Protein AF-A0A010R0Z6-F1 (afdb_monomer_lite)

InterPro domains:
  IPR027796 OTT_1508-like deaminase [PF14441] (136-195)

pLDDT: mean 89.13, std 10.09, range [34.97, 97.44]

Organism: NCBI:txid1445577

Secondary structure (DSSP, 8-state):
------HHHHHHHHHHHHHHHHHHHHHHHHHTT--SHHHHHHHHHHHHHHHHHHH-BTTBS-HHHHHHHTT--HHHHT-HHHHHHHHHHHHHHHHHHHHHHHTSTTTGGGGSS----PPPPPPPBPPTT-SSPBEE-HHHHHHHHHHHS--SSPPSEE--SSPBPHHHHHHHHHH-S-EES-B-----TTEEPPP-SS--HHHHTT-

Radius of gyration: 22.16 Å; chains: 1; bounding box: 57×44×56 Å

Sequence (207 aa):
MLGIRDTSQSSTHITSLLKRLKDLVNTLKLVQQYTEINASLSALKMIVISCVEVARLGSTTSVEEHLKSFGVQTRFAESPEIRQVDKLARYFFTCNDVARLARKPSHRPMFSNIDVMALEAPLGFRRPGIAQYCFVHAEIQQIFHLEQQPHTPAPRAIGCSKSACYLCDLFVRTHGTYVVSHSHGRLYEKWTLPDVDWMNATQADRF

Structure (mmCIF, N/CA/C/O backbone):
data_AF-A0A010R0Z6-F1
#
_entry.id   AF-A0A010R0Z6-F1
#
loop_
_atom_site.group_PDB
_atom_site.id
_atom_site.type_symbol
_atom_site.label_atom_id
_atom_site.label_alt_id
_atom_site.label_comp_id
_atom_site.label_asym_id
_atom_site.label_entity_id
_atom_site.label_seq_id
_atom_site.pdbx_PDB_ins_code
_atom_site.Cartn_x
_atom_site.Cartn_y
_atom_site.Cartn_z
_atom_site.occupancy
_atom_site.B_iso_or_equiv
_atom_site.auth_seq_id
_atom_site.auth_comp_id
_atom_site.auth_asym_id
_atom_site.auth_atom_id
_atom_site.pdbx_PDB_model_num
ATOM 1 N N . MET A 1 1 ? -34.756 -18.748 21.298 1.00 34.97 1 MET A N 1
ATOM 2 C CA . MET A 1 1 ? -34.088 -18.014 22.394 1.00 34.97 1 MET A CA 1
ATOM 3 C C . MET A 1 1 ? -33.290 -16.876 21.762 1.00 34.97 1 MET A C 1
ATOM 5 O O . MET A 1 1 ? -32.134 -17.050 21.409 1.00 34.97 1 MET A O 1
ATOM 9 N N . LEU A 1 2 ? -33.970 -15.765 21.459 1.00 36.41 2 LEU A N 1
ATOM 10 C CA . LEU A 1 2 ? -33.376 -14.581 20.833 1.00 36.41 2 LEU A CA 1
ATOM 11 C C . LEU A 1 2 ? -32.658 -13.794 21.931 1.00 36.41 2 LEU A C 1
ATOM 13 O O . LEU A 1 2 ? -33.307 -13.283 22.841 1.00 36.41 2 LEU A O 1
ATOM 17 N N . GLY A 1 3 ? -31.327 -13.775 21.886 1.00 40.06 3 GLY A N 1
ATOM 18 C CA . GLY A 1 3 ? -30.512 -13.035 22.841 1.00 40.06 3 GLY A CA 1
ATOM 19 C C . GLY A 1 3 ? -30.824 -11.545 22.755 1.00 40.06 3 GLY A C 1
ATOM 20 O O . GLY A 1 3 ? -30.566 -10.911 21.732 1.00 40.06 3 GLY A O 1
ATOM 21 N N . ILE A 1 4 ? -31.387 -11.002 23.832 1.00 46.38 4 ILE A N 1
ATOM 22 C CA . ILE A 1 4 ? -31.499 -9.565 24.064 1.00 46.38 4 ILE A CA 1
ATOM 23 C C . ILE A 1 4 ? -30.062 -9.036 24.069 1.00 46.38 4 ILE A C 1
ATOM 25 O O . ILE A 1 4 ? -29.311 -9.289 25.009 1.00 46.38 4 ILE A O 1
ATOM 29 N N . ARG A 1 5 ? -29.637 -8.372 22.987 1.00 52.56 5 ARG A N 1
ATOM 30 C CA . ARG A 1 5 ? -28.387 -7.605 23.006 1.00 52.56 5 ARG A CA 1
ATOM 31 C C . ARG A 1 5 ? -28.550 -6.534 24.077 1.00 52.56 5 ARG A C 1
ATOM 33 O O . ARG A 1 5 ? -29.478 -5.734 24.001 1.00 52.56 5 ARG A O 1
ATOM 40 N N . ASP A 1 6 ? -27.672 -6.564 25.069 1.00 59.38 6 ASP A N 1
ATOM 41 C CA . ASP A 1 6 ? -27.698 -5.665 26.215 1.00 59.38 6 ASP A CA 1
ATOM 42 C C . ASP A 1 6 ? -27.531 -4.208 25.744 1.00 59.38 6 ASP A C 1
ATOM 44 O O . ASP A 1 6 ? -26.453 -3.762 25.337 1.00 59.38 6 ASP A O 1
ATOM 48 N N . THR A 1 7 ? -28.636 -3.465 25.729 1.00 62.16 7 THR A N 1
ATOM 49 C CA . THR A 1 7 ? -28.712 -2.080 25.244 1.00 62.16 7 THR A CA 1
ATOM 50 C C . THR A 1 7 ? -27.804 -1.136 26.031 1.00 62.16 7 THR A C 1
ATOM 52 O O . THR A 1 7 ? -27.370 -0.113 25.497 1.00 62.16 7 THR A O 1
ATOM 55 N N . SER A 1 8 ? -27.472 -1.489 27.278 1.00 65.56 8 SER A N 1
ATOM 56 C CA . SER A 1 8 ? -26.567 -0.718 28.132 1.00 65.56 8 SER A CA 1
ATOM 57 C C . SER A 1 8 ? -25.134 -0.716 27.581 1.00 65.56 8 SER A C 1
ATOM 59 O O . SER A 1 8 ? -24.540 0.348 27.394 1.00 65.56 8 SER A O 1
ATOM 61 N N . GLN A 1 9 ? -24.623 -1.889 27.194 1.00 67.81 9 GLN A N 1
ATOM 62 C CA . GLN A 1 9 ? -23.278 -2.070 26.650 1.00 67.81 9 GLN A CA 1
ATOM 63 C C . GLN A 1 9 ? -23.106 -1.357 25.300 1.00 67.81 9 GLN A C 1
ATOM 65 O O . GLN A 1 9 ? -22.081 -0.715 25.051 1.00 67.81 9 GLN A O 1
ATOM 70 N N . SER A 1 10 ? -24.139 -1.402 24.451 1.00 73.44 10 SER A N 1
ATOM 71 C CA . SER A 1 10 ? -24.152 -0.687 23.169 1.00 73.44 10 SER A CA 1
ATOM 72 C C . SER A 1 10 ? -24.064 0.833 23.357 1.00 73.44 10 SER A C 1
ATOM 74 O O . SER A 1 10 ? -23.319 1.501 22.641 1.00 73.44 10 SER A O 1
ATOM 76 N N . SER A 1 11 ? -24.782 1.385 24.339 1.00 80.25 11 SER A N 1
ATOM 77 C CA . SER A 1 11 ? -24.761 2.821 24.652 1.00 80.25 11 SER A CA 1
ATOM 78 C C . SER A 1 11 ? -23.389 3.288 25.163 1.00 80.25 11 SER A C 1
ATOM 80 O O . SER A 1 11 ? -22.862 4.325 24.737 1.00 80.25 11 SER A O 1
ATOM 82 N N . THR A 1 12 ? -22.742 2.482 26.013 1.00 85.88 12 THR A N 1
ATOM 83 C CA . THR A 1 12 ? -21.383 2.755 26.502 1.00 85.88 12 THR A CA 1
ATOM 84 C C . THR A 1 12 ? -20.357 2.753 25.368 1.00 85.88 12 THR A C 1
ATOM 86 O O . THR A 1 12 ? -19.504 3.643 25.306 1.00 85.88 12 THR A O 1
ATOM 89 N N . HIS A 1 13 ? -20.445 1.795 24.440 1.00 86.06 13 HIS A N 1
ATOM 90 C CA . HIS A 1 13 ? -19.529 1.721 23.299 1.00 86.06 13 HIS A CA 1
ATOM 91 C C . HIS A 1 13 ? -19.688 2.921 22.355 1.00 86.06 13 HIS A C 1
ATOM 93 O O . HIS A 1 13 ? -18.683 3.525 21.980 1.00 86.06 13 HIS A O 1
ATOM 99 N N . ILE A 1 14 ? -20.920 3.336 22.040 1.00 88.75 14 ILE A N 1
ATOM 100 C CA . ILE A 1 14 ? -21.176 4.530 21.213 1.00 88.75 14 ILE A CA 1
ATOM 101 C C . ILE A 1 14 ? -20.554 5.776 21.854 1.00 88.75 14 ILE A C 1
ATOM 103 O O . ILE A 1 14 ? -19.841 6.535 21.194 1.00 88.75 14 ILE A O 1
ATOM 107 N N . THR A 1 15 ? -20.766 5.964 23.158 1.00 90.62 15 THR A N 1
ATOM 108 C CA . THR A 1 15 ? -20.207 7.105 23.900 1.00 90.62 15 THR A CA 1
ATOM 109 C C . THR A 1 15 ? -18.676 7.090 23.877 1.00 90.62 15 THR A C 1
ATOM 111 O O . THR A 1 15 ? -18.044 8.128 23.664 1.00 90.62 15 THR A O 1
ATOM 114 N N . SER A 1 16 ? -18.067 5.910 24.041 1.00 91.31 16 SER A N 1
ATOM 115 C CA . SER A 1 16 ? -16.613 5.744 23.961 1.00 91.31 16 SER A CA 1
ATOM 116 C C . SER A 1 16 ? -16.071 6.074 22.569 1.00 91.31 16 SER A C 1
ATOM 118 O O . SER A 1 16 ? -15.092 6.814 22.463 1.00 91.31 16 SER A O 1
ATOM 120 N N . LEU A 1 17 ? -16.724 5.592 21.504 1.00 91.12 17 LEU A N 1
ATOM 121 C CA . LEU A 1 17 ? -16.317 5.873 20.126 1.00 91.12 17 LEU A CA 1
ATOM 122 C C . LEU A 1 17 ? -16.367 7.373 19.828 1.00 91.12 17 LEU A C 1
ATOM 124 O O . LEU A 1 17 ? -15.402 7.931 19.312 1.00 91.12 17 LEU A O 1
ATOM 128 N N . LEU A 1 18 ? -17.467 8.039 20.192 1.00 92.31 18 LEU A N 1
ATOM 129 C CA . LEU A 1 18 ? -17.628 9.479 19.985 1.00 92.31 18 LEU A CA 1
ATOM 130 C C . LEU A 1 18 ? -16.555 10.285 20.717 1.00 92.31 18 LEU A C 1
ATOM 132 O O . LEU A 1 18 ? -16.041 11.256 20.163 1.00 92.31 18 LEU A O 1
ATOM 136 N N . LYS A 1 19 ? -16.202 9.887 21.944 1.00 94.25 19 LYS A N 1
ATOM 137 C CA . LYS A 1 19 ? -15.110 10.518 22.691 1.00 94.25 19 LYS A CA 1
ATOM 138 C C . LYS A 1 19 ? -13.780 10.363 21.948 1.00 94.25 19 LYS A C 1
ATOM 140 O O . LYS A 1 19 ? -13.145 11.366 21.646 1.00 94.25 19 LYS A O 1
ATOM 145 N N . ARG A 1 20 ? -13.412 9.136 21.566 1.00 94.25 20 ARG A N 1
ATOM 146 C CA . ARG A 1 20 ? -12.148 8.852 20.861 1.00 94.25 20 ARG A CA 1
ATOM 147 C C . ARG A 1 20 ? -12.061 9.567 19.509 1.00 94.25 20 ARG A C 1
ATOM 149 O O . ARG A 1 20 ? -11.006 10.076 19.152 1.00 94.25 20 ARG A O 1
ATOM 156 N N . LEU A 1 21 ? -13.169 9.652 18.767 1.00 93.38 21 LEU A N 1
ATOM 157 C CA . LEU A 1 21 ? -13.232 10.408 17.510 1.00 93.38 21 LEU A CA 1
ATOM 158 C C . LEU A 1 21 ? -13.004 11.908 17.732 1.00 93.38 21 LEU A C 1
ATOM 160 O O . LEU A 1 21 ? -12.272 12.532 16.966 1.00 93.38 21 LEU A O 1
ATOM 164 N N . LYS A 1 22 ? -13.592 12.491 18.785 1.00 94.25 22 LYS A N 1
ATOM 165 C CA . LYS A 1 22 ? -13.341 13.894 19.156 1.00 94.25 22 LYS A CA 1
ATOM 166 C C . LYS A 1 22 ? -11.877 14.120 19.529 1.00 94.25 22 LYS A C 1
ATOM 168 O O . LYS A 1 22 ? -11.290 15.099 19.072 1.00 94.25 22 LYS A O 1
ATOM 173 N N . ASP A 1 23 ? -11.293 13.209 20.301 1.00 92.38 23 ASP A N 1
ATOM 174 C CA . ASP A 1 23 ? -9.886 13.275 20.699 1.00 92.38 23 ASP A CA 1
ATOM 175 C C . ASP A 1 23 ? -8.966 13.202 19.469 1.00 92.38 23 ASP A C 1
ATOM 177 O O . ASP A 1 23 ? -8.099 14.059 19.305 1.00 92.38 23 ASP A O 1
ATOM 181 N N . LEU A 1 24 ? -9.225 12.281 18.531 1.00 93.38 24 LEU A N 1
ATOM 182 C CA . LEU A 1 24 ? -8.497 12.197 17.259 1.00 93.38 24 LEU A CA 1
ATOM 183 C C . LEU A 1 24 ? -8.592 13.499 16.449 1.00 93.38 24 LEU A C 1
ATOM 185 O O . LEU A 1 24 ? -7.578 13.990 15.953 1.00 93.38 24 LEU A O 1
ATOM 189 N N . VAL A 1 25 ? -9.789 14.081 16.323 1.00 93.19 25 VAL A N 1
ATOM 190 C CA . VAL A 1 25 ? -9.978 15.362 15.620 1.00 93.19 25 VAL A CA 1
ATOM 191 C C . VAL A 1 25 ? -9.171 16.480 16.282 1.00 93.19 25 VAL A C 1
ATOM 193 O O . VAL A 1 25 ? -8.590 17.309 15.582 1.00 93.19 25 VAL A O 1
ATOM 196 N N . ASN A 1 26 ? -9.095 16.509 17.613 1.00 90.94 26 ASN A N 1
ATOM 197 C CA . ASN A 1 26 ? -8.274 17.484 18.328 1.00 90.94 26 ASN A CA 1
ATOM 198 C C . ASN A 1 26 ? -6.778 17.256 18.083 1.00 90.94 26 ASN A C 1
ATOM 200 O O . ASN A 1 26 ? -6.070 18.215 17.785 1.00 90.94 26 ASN A O 1
ATOM 204 N N . THR A 1 27 ? -6.308 16.006 18.108 1.00 89.31 27 THR A N 1
ATOM 205 C CA . THR A 1 27 ? -4.909 15.672 17.799 1.00 89.31 27 THR A CA 1
ATOM 206 C C . THR A 1 27 ? -4.522 16.064 16.372 1.00 89.31 27 THR A C 1
ATOM 208 O O . THR A 1 27 ? -3.437 16.597 16.153 1.00 89.31 27 THR A O 1
ATOM 211 N N . LEU A 1 28 ? -5.417 15.878 15.396 1.00 89.38 28 LEU A N 1
ATOM 212 C CA . LEU A 1 28 ? -5.179 16.287 14.006 1.00 89.38 28 LEU A CA 1
ATOM 213 C C . LEU A 1 28 ? -4.984 17.804 13.863 1.00 89.38 28 LEU A C 1
ATOM 215 O O . LEU A 1 28 ? -4.147 18.239 13.073 1.00 89.38 28 LEU A O 1
ATOM 219 N N . LYS A 1 29 ? -5.709 18.615 14.645 1.00 86.88 29 LYS A N 1
ATOM 220 C CA . LYS A 1 29 ? -5.563 20.082 14.630 1.00 86.88 29 LYS A CA 1
ATOM 221 C C . LYS A 1 29 ? -4.190 20.542 15.118 1.00 86.88 29 LYS A C 1
ATOM 223 O O . LYS A 1 29 ? -3.717 21.579 14.664 1.00 86.88 29 LYS A O 1
ATOM 228 N N . LEU A 1 30 ? -3.536 19.773 15.993 1.00 78.06 30 LEU A N 1
ATOM 229 C CA . LEU A 1 30 ? -2.203 20.110 16.502 1.00 78.06 30 LEU A CA 1
ATOM 230 C C . LEU A 1 30 ? -1.146 20.083 15.389 1.00 78.06 30 LEU A C 1
ATOM 232 O O . LEU A 1 30 ? -0.256 20.925 15.370 1.00 78.06 30 LEU A O 1
ATOM 236 N N . VAL A 1 31 ? -1.264 19.172 14.414 1.00 75.62 31 VAL A N 1
ATOM 237 C CA . VAL A 1 31 ? -0.281 19.055 13.317 1.00 75.62 31 VAL A CA 1
ATOM 238 C C . VAL A 1 31 ? -0.268 20.269 12.395 1.00 75.62 31 VAL A C 1
ATOM 240 O O . VAL A 1 31 ? 0.770 20.579 11.822 1.00 75.62 31 VAL A O 1
ATOM 243 N N . GLN A 1 32 ? -1.371 21.009 12.294 1.00 71.06 32 GLN A N 1
ATOM 244 C CA . GLN A 1 32 ? -1.427 22.223 11.473 1.00 71.06 32 GLN A CA 1
ATOM 245 C C . GLN A 1 32 ? -0.627 23.394 12.067 1.00 71.06 32 GLN A C 1
ATOM 247 O O . GLN A 1 32 ? -0.450 24.406 11.395 1.00 71.06 32 GLN A O 1
ATOM 252 N N . GLN A 1 33 ? -0.164 23.278 13.315 1.00 71.44 33 GLN A N 1
ATOM 253 C CA . GLN A 1 33 ? 0.413 24.386 14.079 1.00 71.44 33 GLN A CA 1
ATOM 254 C C . GLN A 1 33 ? 1.934 24.285 14.261 1.00 71.44 33 GLN A C 1
ATOM 256 O O . GLN A 1 33 ? 2.552 25.255 14.695 1.00 71.44 33 GLN A O 1
ATOM 261 N N . TYR A 1 34 ? 2.554 23.146 13.936 1.00 70.81 34 TYR A N 1
ATOM 262 C CA . TYR A 1 34 ? 3.990 22.951 14.141 1.00 70.81 34 TYR A CA 1
ATOM 263 C C . TYR A 1 34 ? 4.806 23.320 12.901 1.00 70.81 34 TYR A C 1
ATOM 265 O O . TYR A 1 34 ? 4.565 22.818 11.808 1.00 70.81 34 TYR A O 1
ATOM 273 N N . THR A 1 35 ? 5.822 24.158 13.098 1.00 65.56 35 THR A N 1
ATOM 274 C CA . THR A 1 35 ? 6.853 24.479 12.097 1.00 65.56 35 THR A CA 1
ATOM 275 C C . THR A 1 35 ? 8.135 23.662 12.292 1.00 65.56 35 THR A C 1
ATOM 277 O O . THR A 1 35 ? 8.927 23.525 11.363 1.00 65.56 35 THR A O 1
ATOM 280 N N . GLU A 1 36 ? 8.343 23.079 13.477 1.00 80.06 36 GLU A N 1
ATOM 281 C CA . GLU A 1 36 ? 9.530 22.282 13.800 1.00 80.06 36 GLU A CA 1
ATOM 282 C C . GLU A 1 36 ? 9.368 20.795 13.439 1.00 80.06 36 GLU A C 1
ATOM 284 O O . GLU A 1 36 ? 8.336 20.169 13.706 1.00 80.06 36 GLU A O 1
ATOM 289 N N . ILE A 1 37 ? 10.432 20.190 12.899 1.00 78.88 37 ILE A N 1
ATOM 290 C CA . ILE A 1 37 ? 10.444 18.795 12.419 1.00 78.88 37 ILE A CA 1
ATOM 291 C C . ILE A 1 37 ? 10.177 17.792 13.555 1.00 78.88 37 ILE A C 1
ATOM 293 O O . ILE A 1 37 ? 9.353 16.889 13.409 1.00 78.88 37 ILE A O 1
ATOM 297 N N . ASN A 1 38 ? 10.838 17.948 14.707 1.00 80.38 38 ASN A N 1
ATOM 298 C CA . ASN A 1 38 ? 10.695 17.015 15.833 1.00 80.38 38 ASN A CA 1
ATOM 299 C C . ASN A 1 38 ? 9.298 17.073 16.464 1.00 80.38 38 ASN A C 1
ATOM 301 O O . ASN A 1 38 ? 8.709 16.032 16.768 1.00 80.38 38 ASN A O 1
ATOM 305 N N . ALA A 1 39 ? 8.754 18.283 16.620 1.00 81.62 39 ALA A N 1
ATOM 306 C CA . ALA A 1 39 ? 7.392 18.484 17.099 1.00 81.62 39 ALA A CA 1
ATOM 307 C C . ALA A 1 39 ? 6.375 17.856 16.131 1.00 81.62 39 ALA A C 1
ATOM 309 O O . ALA A 1 39 ? 5.481 17.125 16.562 1.00 81.62 39 ALA A O 1
ATOM 310 N N . SER A 1 40 ? 6.590 18.030 14.823 1.00 83.31 40 SER A N 1
ATOM 311 C CA . SER A 1 40 ? 5.782 17.400 13.773 1.00 83.31 40 SER A CA 1
ATOM 312 C C . SER A 1 40 ? 5.818 15.872 13.863 1.00 83.31 40 SER A C 1
ATOM 314 O O . SER A 1 40 ? 4.771 15.229 13.837 1.00 83.31 40 SER A O 1
ATOM 316 N N . LEU A 1 41 ? 6.996 15.266 14.052 1.00 85.88 41 LEU A N 1
ATOM 317 C CA . LEU A 1 41 ? 7.123 13.813 14.194 1.00 85.88 41 LEU A CA 1
ATOM 318 C C . LEU A 1 41 ? 6.396 13.281 15.438 1.00 85.88 41 LEU A C 1
ATOM 320 O O . LEU A 1 41 ? 5.743 12.237 15.374 1.00 85.88 41 LEU A O 1
ATOM 324 N N . SER A 1 42 ? 6.500 13.982 16.568 1.00 88.19 42 SER A N 1
ATOM 325 C CA . SER A 1 42 ? 5.774 13.625 17.793 1.00 88.19 42 SER A CA 1
ATOM 326 C C . SER A 1 42 ? 4.260 13.671 17.571 1.00 88.19 42 SER A C 1
ATOM 328 O O . SER A 1 42 ? 3.546 12.718 17.889 1.00 88.19 42 SER A O 1
ATOM 330 N N . ALA A 1 43 ? 3.773 14.731 16.928 1.00 87.88 43 ALA A N 1
ATOM 331 C CA . ALA A 1 43 ? 2.360 14.891 16.622 1.00 87.88 43 ALA A CA 1
ATOM 332 C C . ALA A 1 43 ? 1.848 13.809 15.648 1.00 87.88 43 ALA A C 1
ATOM 334 O O . ALA A 1 43 ? 0.789 13.222 15.878 1.00 87.88 43 ALA A O 1
ATOM 335 N N . LEU A 1 44 ? 2.631 13.447 14.623 1.00 90.38 44 LEU A N 1
ATOM 336 C CA . LEU A 1 44 ? 2.316 12.331 13.723 1.00 90.38 44 LEU A CA 1
ATOM 337 C C . LEU A 1 44 ? 2.213 10.993 14.471 1.00 90.38 44 LEU A C 1
ATOM 339 O O . LEU A 1 44 ? 1.284 10.222 14.224 1.00 90.38 44 LEU A O 1
ATOM 343 N N . LYS A 1 45 ? 3.116 10.723 15.426 1.00 92.06 45 LYS A N 1
ATOM 344 C CA . LYS A 1 45 ? 3.025 9.530 16.287 1.00 92.06 45 LYS A CA 1
ATOM 345 C C . LYS A 1 45 ? 1.726 9.530 17.093 1.00 92.06 45 LYS A C 1
ATOM 347 O O . LYS A 1 45 ? 1.037 8.513 17.121 1.00 92.06 45 LYS A O 1
ATOM 352 N N . MET A 1 46 ? 1.363 10.665 17.691 1.00 92.81 46 MET A N 1
ATOM 353 C CA . MET A 1 46 ? 0.120 10.794 18.457 1.00 92.81 46 MET A CA 1
ATOM 354 C C . MET A 1 46 ? -1.127 10.556 17.601 1.00 92.81 46 MET A C 1
ATOM 356 O O . MET A 1 46 ? -2.065 9.907 18.069 1.00 92.81 46 MET A O 1
ATOM 360 N N . ILE A 1 47 ? -1.135 11.006 16.341 1.00 93.94 47 ILE A N 1
ATOM 361 C CA . ILE A 1 47 ? -2.228 10.710 15.401 1.00 93.94 47 ILE A CA 1
ATOM 362 C C . ILE A 1 47 ? -2.349 9.207 15.171 1.00 93.94 47 ILE A C 1
ATOM 364 O O . ILE A 1 47 ? -3.447 8.669 15.290 1.00 93.94 47 ILE A O 1
ATOM 368 N N . VAL A 1 48 ? -1.243 8.515 14.876 1.00 95.38 48 VAL A N 1
ATOM 369 C CA . VAL A 1 48 ? -1.273 7.063 14.627 1.00 95.38 48 VAL A CA 1
ATOM 370 C C . VAL A 1 48 ? -1.821 6.311 15.842 1.00 95.38 48 VAL A C 1
ATOM 372 O O . VAL A 1 48 ? -2.684 5.448 15.684 1.00 95.38 48 VAL A O 1
ATOM 375 N N . ILE A 1 49 ? -1.376 6.668 17.052 1.00 94.94 49 ILE A N 1
ATOM 376 C CA . ILE A 1 49 ? -1.896 6.081 18.296 1.00 94.94 49 ILE A CA 1
ATOM 377 C C . ILE A 1 49 ? -3.390 6.382 18.468 1.00 94.94 49 ILE A C 1
ATOM 379 O O . ILE A 1 49 ? -4.164 5.472 18.753 1.00 94.94 49 ILE A O 1
ATOM 383 N N . SER A 1 50 ? -3.822 7.615 18.200 1.00 94.94 50 SER A N 1
ATOM 384 C CA . SER A 1 50 ? -5.240 7.989 18.277 1.00 94.94 50 SER A CA 1
ATOM 385 C C . SER A 1 50 ? -6.088 7.186 17.278 1.00 94.94 50 SER A C 1
ATOM 387 O O . SER A 1 50 ? -7.151 6.685 17.633 1.00 94.94 50 SER A O 1
ATOM 389 N N . CYS A 1 51 ? -5.616 6.976 16.041 1.00 96.19 51 CYS A N 1
ATOM 390 C CA . CYS A 1 51 ? -6.302 6.124 15.061 1.00 96.19 51 CYS A CA 1
ATOM 391 C C . CYS A 1 51 ? -6.452 4.680 15.561 1.00 96.19 51 CYS A C 1
ATOM 393 O O . CYS A 1 51 ? -7.520 4.083 15.423 1.00 96.19 51 CYS A O 1
ATOM 395 N N . VAL A 1 52 ? -5.402 4.127 16.174 1.00 95.88 52 VAL A N 1
ATOM 396 C CA . VAL A 1 52 ? -5.421 2.790 16.785 1.00 95.88 52 VAL A CA 1
ATOM 397 C C . VAL A 1 52 ? -6.448 2.699 17.906 1.00 95.88 52 VAL A C 1
ATOM 399 O O . VAL A 1 52 ? -7.184 1.715 17.983 1.00 95.88 52 VAL A O 1
ATOM 402 N N . GLU A 1 53 ? -6.501 3.704 18.773 1.00 93.69 53 GLU A N 1
ATOM 403 C CA . GLU A 1 53 ? -7.450 3.751 19.879 1.00 93.69 53 GLU A CA 1
ATOM 404 C C . GLU A 1 53 ? -8.891 3.827 19.384 1.00 93.69 53 GLU A C 1
ATOM 406 O O . GLU A 1 53 ? -9.742 3.113 19.913 1.00 93.69 53 GLU A O 1
ATOM 411 N N . VAL A 1 54 ? -9.180 4.639 18.366 1.00 94.12 54 VAL A N 1
ATOM 412 C CA . VAL A 1 54 ? -10.524 4.707 17.769 1.00 94.12 54 VAL A CA 1
ATOM 413 C C . VAL A 1 54 ? -10.903 3.357 17.145 1.00 94.12 54 VAL A C 1
ATOM 415 O O . VAL A 1 54 ? -12.028 2.897 17.329 1.00 94.12 54 VAL A O 1
ATOM 418 N N . ALA A 1 55 ? -9.971 2.701 16.448 1.00 94.81 55 ALA A N 1
ATOM 419 C CA . ALA A 1 55 ? -10.217 1.416 15.795 1.00 94.81 55 ALA A CA 1
ATOM 420 C C . ALA A 1 55 ? -10.404 0.254 16.790 1.00 94.81 55 ALA A C 1
ATOM 422 O O . ALA A 1 55 ? -11.228 -0.628 16.554 1.00 94.81 55 ALA A O 1
ATOM 423 N N . ARG A 1 56 ? -9.660 0.239 17.907 1.00 91.19 56 ARG A N 1
ATOM 424 C CA . ARG A 1 56 ? -9.759 -0.775 18.975 1.00 91.19 56 ARG A CA 1
ATOM 425 C C . ARG A 1 56 ? -10.875 -0.444 19.963 1.00 91.19 56 ARG A C 1
ATOM 427 O O . ARG A 1 56 ? -10.620 0.036 21.071 1.00 91.19 56 ARG A O 1
ATOM 434 N N . LEU A 1 57 ? -12.105 -0.771 19.592 1.00 82.75 57 LEU A N 1
ATOM 435 C CA . LEU A 1 57 ? -13.249 -0.731 20.496 1.00 82.75 57 LEU A CA 1
ATOM 436 C C . LEU A 1 57 ? -13.920 -2.109 20.541 1.00 82.75 57 LEU A C 1
ATOM 438 O O . LEU A 1 57 ? -14.216 -2.696 19.513 1.00 82.75 57 LEU A O 1
ATOM 442 N N . GLY A 1 58 ? -14.156 -2.667 21.727 1.00 77.75 58 GLY A N 1
ATOM 443 C CA . GLY A 1 58 ? -14.760 -4.000 21.834 1.00 77.75 58 GLY A CA 1
ATOM 444 C C . GLY A 1 58 ? -13.939 -5.089 21.124 1.00 77.75 58 GLY A C 1
ATOM 445 O O . GLY A 1 58 ? -12.752 -5.249 21.403 1.00 77.75 58 GLY A O 1
ATOM 446 N N . SER A 1 59 ? -14.581 -5.858 20.240 1.00 76.94 59 SER A N 1
ATOM 447 C CA . SER A 1 59 ? -13.992 -7.041 19.594 1.00 76.94 59 SER A CA 1
ATOM 448 C C . SER A 1 59 ? -13.433 -6.810 18.189 1.00 76.94 59 SER A C 1
ATOM 450 O O . SER A 1 59 ? -12.819 -7.727 17.647 1.00 76.94 59 SER A O 1
ATOM 452 N N . THR A 1 60 ? -13.657 -5.644 17.577 1.00 83.12 60 THR A N 1
ATOM 453 C CA . THR A 1 60 ? -13.161 -5.360 16.221 1.00 83.12 60 THR A CA 1
ATOM 454 C C . THR A 1 60 ? -12.075 -4.289 16.236 1.00 83.12 60 THR A C 1
ATOM 456 O O . THR A 1 60 ? -11.916 -3.537 17.202 1.00 83.12 60 THR A O 1
ATOM 459 N N . THR A 1 61 ? -11.289 -4.248 15.161 1.00 90.94 61 THR A N 1
ATOM 460 C CA . THR A 1 61 ? -10.175 -3.307 14.979 1.00 90.94 61 THR A CA 1
ATOM 461 C C . THR A 1 61 ? -10.409 -2.378 13.787 1.00 90.94 61 THR A C 1
ATOM 463 O O . THR A 1 61 ? -9.452 -2.004 13.108 1.00 90.94 61 THR A O 1
ATOM 466 N N . SER A 1 62 ? -11.675 -2.068 13.490 1.00 94.81 62 SER A N 1
ATOM 467 C CA . SER A 1 62 ? -12.088 -1.211 12.376 1.00 94.81 62 SER A CA 1
ATOM 468 C C . SER A 1 62 ? -13.186 -0.251 12.814 1.00 94.81 62 SER A C 1
ATOM 470 O O . SER A 1 62 ? -14.237 -0.657 13.309 1.00 94.81 62 SER A O 1
ATOM 472 N N . VAL A 1 63 ? -12.944 1.036 12.587 1.00 94.94 63 VAL A N 1
ATOM 473 C CA . VAL A 1 63 ? -13.914 2.109 12.801 1.00 94.94 63 VAL A CA 1
ATOM 474 C C . VAL A 1 63 ? -15.103 1.951 11.860 1.00 94.94 63 VAL A C 1
ATOM 476 O O . VAL A 1 63 ? -16.238 2.140 12.291 1.00 94.94 63 VAL A O 1
ATOM 479 N N . GLU A 1 64 ? -14.870 1.557 10.605 1.00 95.44 64 GLU A N 1
ATOM 480 C CA . GLU A 1 64 ? -15.941 1.269 9.645 1.00 95.44 64 GLU A CA 1
ATOM 481 C C . GLU A 1 64 ? -16.908 0.203 10.188 1.00 95.44 64 GLU A C 1
ATOM 483 O O . GLU A 1 64 ? -18.126 0.405 10.181 1.00 95.44 64 GLU A O 1
ATOM 488 N N . GLU A 1 65 ? -16.379 -0.909 10.707 1.00 94.25 65 GLU A N 1
ATOM 489 C CA . GLU A 1 65 ? -17.190 -1.981 11.294 1.00 94.25 65 GLU A CA 1
ATOM 490 C C . GLU A 1 65 ? -17.956 -1.511 12.536 1.00 94.25 65 GLU A C 1
ATOM 492 O O . GLU A 1 65 ? -19.140 -1.833 12.672 1.00 94.25 65 GLU A O 1
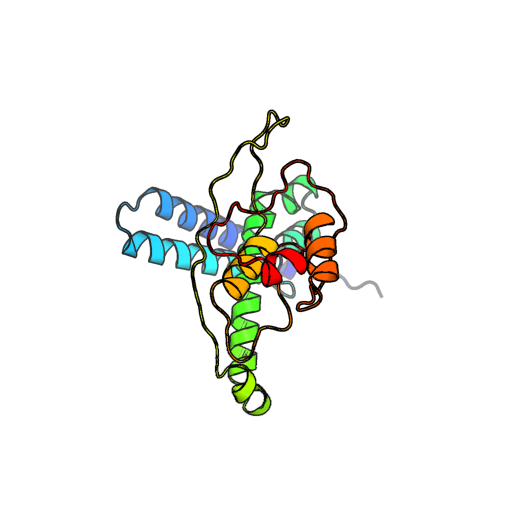ATOM 497 N N . HIS A 1 66 ? -17.334 -0.700 13.403 1.00 92.69 66 HIS A N 1
ATOM 498 C CA . HIS A 1 66 ? -18.022 -0.099 14.555 1.00 92.69 66 HIS A CA 1
ATOM 499 C C . HIS A 1 66 ? -19.207 0.750 14.116 1.00 92.69 66 HIS A C 1
ATOM 501 O O . HIS A 1 66 ? -20.323 0.550 14.598 1.00 92.69 66 HIS A O 1
ATOM 507 N N . LEU A 1 67 ? -18.994 1.657 13.161 1.00 93.19 67 LEU A N 1
ATOM 508 C CA . LEU A 1 67 ? -20.037 2.542 12.644 1.00 93.19 67 LEU A CA 1
ATOM 509 C C . LEU A 1 67 ? -21.186 1.741 12.015 1.00 93.19 67 LEU A C 1
ATOM 511 O O . LEU A 1 67 ? -22.351 1.992 12.335 1.00 93.19 67 LEU A O 1
ATOM 515 N N . LYS A 1 68 ? -20.874 0.730 11.194 1.00 93.38 68 LYS A N 1
ATOM 516 C CA . LYS A 1 68 ? -21.877 -0.185 10.622 1.00 93.38 68 LYS A CA 1
ATOM 517 C C . LYS A 1 68 ? -22.655 -0.923 11.714 1.00 93.38 68 LYS A C 1
ATOM 519 O O . LYS A 1 68 ? -23.878 -1.013 11.633 1.00 93.38 68 LYS A O 1
ATOM 524 N N . SER A 1 69 ? -21.973 -1.399 12.759 1.00 90.94 69 SER A N 1
ATOM 525 C CA . SER A 1 69 ? -22.608 -2.115 13.875 1.00 90.94 69 SER A CA 1
ATOM 526 C C . SER A 1 69 ? -23.588 -1.246 14.675 1.00 90.94 69 SER A C 1
ATOM 528 O O . SER A 1 69 ? -24.564 -1.767 15.213 1.00 90.94 69 SER A O 1
ATOM 530 N N . PHE A 1 70 ? -23.369 0.073 14.698 1.00 90.38 70 PHE A N 1
ATOM 531 C CA . PHE A 1 70 ? -24.254 1.058 15.325 1.00 90.38 70 PHE A CA 1
ATOM 532 C C . PHE A 1 70 ? -25.345 1.595 14.387 1.00 90.38 70 PHE A C 1
ATOM 534 O O . PHE A 1 70 ? -26.075 2.510 14.761 1.00 90.38 70 PHE A O 1
ATOM 541 N N . GLY A 1 71 ? -25.476 1.049 13.174 1.00 92.00 71 GLY A N 1
ATOM 542 C CA . GLY A 1 71 ? -26.500 1.464 12.214 1.00 92.00 71 GLY A CA 1
ATOM 543 C C . GLY A 1 71 ? -26.201 2.788 11.507 1.00 92.00 71 GLY A C 1
ATOM 544 O O . GLY A 1 71 ? -27.105 3.399 10.935 1.00 92.00 71 GLY A O 1
ATOM 545 N N . VAL A 1 72 ? -24.948 3.254 11.523 1.00 93.25 72 VAL A N 1
ATOM 546 C CA . VAL A 1 72 ? -24.539 4.425 10.740 1.00 93.25 72 VAL A CA 1
ATOM 547 C C . VAL A 1 72 ? -24.625 4.087 9.252 1.00 93.25 72 VAL A C 1
ATOM 549 O O . VAL A 1 72 ? -24.206 3.018 8.813 1.00 93.25 72 VAL A O 1
ATOM 552 N N . GLN A 1 73 ? -25.162 5.016 8.457 1.00 95.12 73 GLN A N 1
ATOM 553 C CA . GLN A 1 73 ? -25.321 4.822 7.015 1.00 95.12 73 GLN A CA 1
ATOM 554 C C . GLN A 1 73 ? -23.971 4.527 6.343 1.00 95.12 73 GLN A C 1
ATOM 556 O O . GLN A 1 73 ? -22.978 5.211 6.604 1.00 95.12 73 GLN A O 1
ATOM 561 N N . THR A 1 74 ? -23.961 3.577 5.402 1.00 94.44 74 THR A N 1
ATOM 562 C CA . THR A 1 74 ? -22.753 3.100 4.704 1.00 94.44 74 THR A CA 1
ATOM 563 C C . THR A 1 74 ? -21.912 4.225 4.108 1.00 94.44 74 THR A C 1
ATOM 565 O O . THR A 1 74 ? -20.694 4.200 4.224 1.00 94.44 74 THR A O 1
ATOM 568 N N . ARG A 1 75 ? -22.545 5.264 3.544 1.00 95.31 75 ARG A N 1
ATOM 569 C CA . ARG A 1 75 ? -21.836 6.422 2.969 1.00 95.31 75 ARG A CA 1
ATOM 570 C C . ARG A 1 75 ? -20.927 7.159 3.960 1.00 95.31 75 ARG A C 1
ATOM 572 O O . ARG A 1 75 ? -19.952 7.768 3.539 1.00 95.31 75 ARG A O 1
ATOM 579 N N . PHE A 1 76 ? -21.255 7.124 5.252 1.00 93.19 76 PHE A N 1
ATOM 580 C CA . PHE A 1 76 ? -20.443 7.730 6.305 1.00 93.19 76 PHE A CA 1
ATOM 581 C C . PHE A 1 76 ? -19.458 6.722 6.893 1.00 93.19 76 PHE A C 1
ATOM 583 O O . PHE A 1 76 ? -18.310 7.072 7.136 1.00 93.19 76 PHE A O 1
ATOM 590 N N . ALA A 1 77 ? -19.887 5.472 7.092 1.00 93.81 77 ALA A N 1
ATOM 591 C CA . ALA A 1 77 ? -19.014 4.428 7.624 1.00 93.81 77 ALA A CA 1
ATOM 592 C C . ALA A 1 77 ? -17.838 4.120 6.685 1.00 93.81 77 ALA A C 1
ATOM 594 O O . ALA A 1 77 ? -16.726 3.902 7.146 1.00 93.81 77 ALA A O 1
ATOM 595 N N . GLU A 1 78 ? -18.068 4.156 5.373 1.00 95.06 78 GLU A N 1
ATOM 596 C CA . GLU A 1 78 ? -17.056 3.888 4.351 1.00 95.06 78 GLU A CA 1
ATOM 597 C C . GLU A 1 78 ? -16.457 5.164 3.745 1.00 95.06 78 GLU A C 1
ATOM 599 O O . GLU A 1 78 ? -15.936 5.146 2.621 1.00 95.06 78 GLU A O 1
ATOM 604 N N . SER A 1 79 ? -16.558 6.293 4.451 1.00 96.62 79 SER A N 1
ATOM 605 C CA . SER A 1 79 ? -16.023 7.549 3.940 1.00 96.62 79 SER A CA 1
ATOM 606 C C . SER A 1 79 ? -14.497 7.462 3.754 1.00 96.62 79 SER A C 1
ATOM 608 O O . SER A 1 79 ? -13.817 6.681 4.436 1.00 96.62 79 SER A O 1
ATOM 610 N N . PRO A 1 80 ? -13.914 8.252 2.834 1.00 96.12 80 PRO A N 1
ATOM 611 C CA . PRO A 1 80 ? -12.466 8.298 2.647 1.00 96.12 80 PRO A CA 1
ATOM 612 C C . PRO A 1 80 ? -11.694 8.583 3.942 1.00 96.12 80 PRO A C 1
ATOM 614 O O . PRO A 1 80 ? -10.621 8.019 4.146 1.00 96.12 80 PRO A O 1
ATOM 617 N N . GLU A 1 81 ? -12.242 9.417 4.824 1.00 94.88 81 GLU A N 1
ATOM 618 C CA . GLU A 1 81 ? -11.649 9.789 6.110 1.00 94.88 81 GLU A CA 1
ATOM 619 C C . GLU A 1 81 ? -11.586 8.586 7.054 1.00 94.88 81 GLU A C 1
ATOM 621 O O . GLU A 1 81 ? -10.519 8.282 7.588 1.00 94.88 81 GLU A O 1
ATOM 626 N N . ILE A 1 82 ? -12.690 7.843 7.201 1.00 95.62 82 ILE A N 1
ATOM 627 C CA . ILE A 1 82 ? -12.719 6.628 8.028 1.00 95.62 82 ILE A CA 1
ATOM 628 C C . ILE A 1 82 ? -11.749 5.579 7.482 1.00 95.62 82 ILE A C 1
ATOM 630 O O . ILE A 1 82 ? -10.966 5.001 8.238 1.00 95.62 82 ILE A O 1
ATOM 634 N N . ARG A 1 83 ? -11.708 5.395 6.157 1.00 94.88 83 ARG A N 1
ATOM 635 C CA . ARG A 1 83 ? -10.755 4.477 5.514 1.00 94.88 83 ARG A CA 1
ATOM 636 C C . ARG A 1 83 ? -9.300 4.866 5.776 1.00 94.88 83 ARG A C 1
ATOM 638 O O . ARG A 1 83 ? -8.457 3.979 5.902 1.00 94.88 83 ARG A O 1
ATOM 645 N N . GLN A 1 84 ? -8.982 6.160 5.860 1.00 94.62 84 GLN A N 1
ATOM 646 C CA . GLN A 1 84 ? -7.636 6.621 6.216 1.00 94.62 84 GLN A CA 1
ATOM 647 C C . GLN A 1 84 ? -7.291 6.312 7.677 1.00 94.62 84 GLN A C 1
ATOM 649 O O . GLN A 1 84 ? -6.193 5.817 7.936 1.00 94.62 84 GLN A O 1
ATOM 654 N N . VAL A 1 85 ? -8.225 6.527 8.608 1.00 95.69 85 VAL A N 1
ATOM 655 C CA . VAL A 1 85 ? -8.052 6.164 10.026 1.00 95.69 85 VAL A CA 1
ATOM 656 C C . VAL A 1 85 ? -7.800 4.663 10.171 1.00 95.69 85 VAL A C 1
ATOM 658 O O . VAL A 1 85 ? -6.792 4.258 10.755 1.00 95.69 85 VAL A O 1
ATOM 661 N N . ASP A 1 86 ? -8.651 3.836 9.559 1.00 95.88 86 ASP A N 1
ATOM 662 C CA . ASP A 1 86 ? -8.503 2.379 9.583 1.00 95.88 86 ASP A CA 1
ATOM 663 C C . ASP A 1 86 ? -7.206 1.919 8.914 1.00 95.88 86 ASP A C 1
ATOM 665 O O . ASP A 1 86 ? -6.574 0.967 9.371 1.00 95.88 86 ASP A O 1
ATOM 669 N N . LYS A 1 87 ? -6.759 2.602 7.855 1.00 94.31 87 LYS A N 1
ATOM 670 C CA . LYS A 1 87 ? -5.480 2.302 7.203 1.00 94.31 87 LYS A CA 1
ATOM 671 C C . LYS A 1 87 ? -4.297 2.528 8.147 1.00 94.31 87 LYS A C 1
ATOM 673 O O . LYS A 1 87 ? -3.435 1.655 8.235 1.00 94.31 87 LYS A O 1
ATOM 678 N N . LEU A 1 88 ? -4.255 3.661 8.853 1.00 95.38 88 LEU A N 1
ATOM 679 C CA . LEU A 1 88 ? -3.189 3.954 9.819 1.00 95.38 88 LEU A CA 1
ATOM 680 C C . LEU A 1 88 ? -3.202 2.963 10.987 1.00 95.38 88 LEU A C 1
ATOM 682 O O . LEU A 1 88 ? -2.154 2.420 11.342 1.00 95.38 88 LEU A O 1
ATOM 686 N N . ALA A 1 89 ? -4.386 2.669 11.529 1.00 96.12 89 ALA A N 1
ATOM 687 C CA . ALA A 1 89 ? -4.541 1.679 12.589 1.00 96.12 89 ALA A CA 1
ATOM 688 C C . ALA A 1 89 ? -4.058 0.290 12.140 1.00 96.12 89 ALA A C 1
ATOM 690 O O . ALA A 1 89 ? -3.286 -0.363 12.844 1.00 96.12 89 ALA A O 1
ATOM 691 N N . ARG A 1 90 ? -4.439 -0.139 10.929 1.00 94.38 90 ARG A N 1
ATOM 692 C CA . ARG A 1 90 ? -4.035 -1.430 10.360 1.00 94.38 90 ARG A CA 1
ATOM 693 C C . ARG A 1 90 ? -2.523 -1.546 10.205 1.00 94.38 90 ARG A C 1
ATOM 695 O O . ARG A 1 90 ? -1.977 -2.571 10.594 1.00 94.38 90 ARG A O 1
ATOM 702 N N . TYR A 1 91 ? -1.840 -0.509 9.714 1.00 93.12 91 TYR A N 1
ATOM 703 C CA . TYR A 1 91 ? -0.376 -0.527 9.649 1.00 93.12 91 TYR A CA 1
ATOM 704 C C . TYR A 1 91 ? 0.264 -0.681 11.023 1.00 93.12 91 TYR A C 1
ATOM 706 O O . TYR A 1 91 ? 1.178 -1.487 11.176 1.00 93.12 91 TYR A O 1
ATOM 714 N N . PHE A 1 92 ? -0.236 0.032 12.034 1.00 95.31 92 PHE A N 1
ATOM 715 C CA . PHE A 1 92 ? 0.261 -0.137 13.394 1.00 95.31 92 PHE A CA 1
ATOM 716 C C . PHE A 1 92 ? 0.066 -1.576 13.892 1.00 95.31 92 PHE A C 1
ATOM 718 O O . PHE A 1 92 ? 0.987 -2.154 14.470 1.00 95.31 92 PHE A O 1
ATOM 725 N N . PHE A 1 93 ? -1.099 -2.185 13.643 1.00 94.31 93 PHE A N 1
ATOM 726 C CA . PHE A 1 93 ? -1.347 -3.581 14.018 1.00 94.31 93 PHE A CA 1
ATOM 727 C C . PHE A 1 93 ? -0.409 -4.546 13.304 1.00 94.31 93 PHE A C 1
ATOM 729 O O . PHE A 1 93 ? 0.194 -5.382 13.972 1.00 94.31 93 PHE A O 1
ATOM 736 N N . THR A 1 94 ? -0.203 -4.376 11.997 1.00 91.81 94 THR A N 1
ATOM 737 C CA . THR A 1 94 ? 0.759 -5.174 11.231 1.00 91.81 94 THR A CA 1
ATOM 738 C C . THR A 1 94 ? 2.172 -5.039 11.796 1.00 91.81 94 THR A C 1
ATOM 740 O O . THR A 1 94 ? 2.819 -6.051 12.052 1.00 91.81 94 THR A O 1
ATOM 743 N N . CYS A 1 95 ? 2.642 -3.819 12.075 1.00 92.38 95 CYS A N 1
ATOM 744 C CA . CYS A 1 95 ? 3.956 -3.599 12.686 1.00 92.38 95 CYS A CA 1
ATOM 745 C C . CYS A 1 95 ? 4.065 -4.265 14.064 1.00 92.38 95 CYS A C 1
ATOM 747 O O . CYS A 1 95 ? 5.079 -4.884 14.383 1.00 92.38 95 CYS A O 1
ATOM 749 N N . ASN A 1 96 ? 3.013 -4.182 14.881 1.00 94.06 96 ASN A N 1
ATOM 750 C CA . ASN A 1 96 ? 2.979 -4.824 16.190 1.00 94.06 96 ASN A CA 1
ATOM 751 C C . ASN A 1 96 ? 2.977 -6.361 16.088 1.00 94.06 96 ASN A C 1
ATOM 753 O O . ASN A 1 96 ? 3.630 -7.029 16.891 1.00 94.06 96 ASN A O 1
ATOM 757 N N . ASP A 1 97 ? 2.288 -6.930 15.098 1.00 93.81 97 ASP A N 1
ATOM 758 C CA . ASP A 1 97 ? 2.315 -8.366 14.817 1.00 93.81 97 ASP A CA 1
ATOM 759 C C . ASP A 1 97 ? 3.694 -8.831 14.356 1.00 93.81 97 ASP A C 1
ATOM 761 O O . ASP A 1 97 ? 4.202 -9.821 14.883 1.00 93.81 97 ASP A O 1
ATOM 765 N N . VAL A 1 98 ? 4.341 -8.081 13.462 1.00 92.19 98 VAL A N 1
ATOM 766 C CA . VAL A 1 98 ? 5.726 -8.326 13.040 1.00 92.19 98 VAL A CA 1
ATOM 767 C C . VAL A 1 98 ? 6.670 -8.276 14.243 1.00 92.19 98 VAL A C 1
ATOM 769 O O . VAL A 1 98 ? 7.413 -9.226 14.476 1.00 92.19 98 VAL A O 1
ATOM 772 N N . ALA A 1 99 ? 6.582 -7.241 15.083 1.00 93.31 99 ALA A N 1
ATOM 773 C CA . ALA A 1 99 ? 7.400 -7.122 16.292 1.00 93.31 99 ALA A CA 1
ATOM 774 C C . ALA A 1 99 ? 7.138 -8.257 17.300 1.00 93.31 99 ALA A C 1
ATOM 776 O O . ALA A 1 99 ? 8.040 -8.722 18.001 1.00 93.31 99 ALA A O 1
ATOM 777 N N . ARG A 1 100 ? 5.893 -8.731 17.401 1.00 95.00 100 ARG A N 1
ATOM 778 C CA . ARG A 1 100 ? 5.540 -9.896 18.222 1.00 95.00 100 ARG A CA 1
ATOM 779 C C . ARG A 1 100 ? 6.133 -11.183 17.651 1.00 95.00 100 ARG A C 1
ATOM 781 O O . ARG A 1 100 ? 6.648 -11.983 18.427 1.00 95.00 100 ARG A O 1
ATOM 788 N N . LEU A 1 101 ? 6.077 -11.386 16.335 1.00 94.75 101 LEU A N 1
ATOM 789 C CA . LEU A 1 101 ? 6.679 -12.542 15.669 1.00 94.75 101 LEU A CA 1
ATOM 790 C C . LEU A 1 101 ? 8.202 -12.537 15.816 1.00 94.75 101 LEU A C 1
ATOM 792 O O . LEU A 1 101 ? 8.755 -13.564 16.194 1.00 94.75 101 LEU A O 1
ATOM 796 N N . ALA A 1 102 ? 8.850 -11.387 15.633 1.00 93.62 102 ALA A N 1
ATOM 797 C CA . ALA A 1 102 ? 10.297 -11.228 15.772 1.00 93.62 102 ALA A CA 1
ATOM 798 C C . ALA A 1 102 ? 10.819 -11.554 17.179 1.00 93.62 102 ALA A C 1
ATOM 800 O O . ALA A 1 102 ? 11.938 -12.040 17.337 1.00 93.62 102 ALA A O 1
ATOM 801 N N . ARG A 1 103 ? 9.997 -11.342 18.216 1.00 93.25 103 ARG A N 1
ATOM 802 C CA . ARG A 1 103 ? 10.338 -11.695 19.603 1.00 93.25 103 ARG A CA 1
ATOM 803 C C . ARG A 1 103 ? 10.244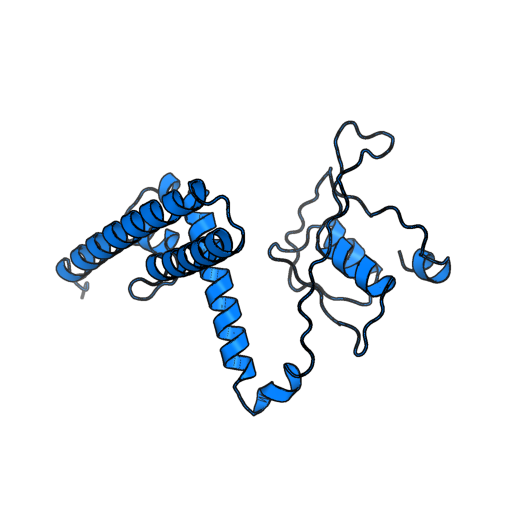 -13.192 19.907 1.00 93.25 103 ARG A C 1
ATOM 805 O O . ARG A 1 103 ? 10.781 -13.619 20.927 1.00 93.25 103 ARG A O 1
ATOM 812 N N . LYS A 1 104 ? 9.585 -13.999 19.066 1.00 96.19 104 LYS A N 1
ATOM 813 C CA . LYS A 1 104 ? 9.498 -15.452 19.278 1.00 96.19 104 LYS A CA 1
ATOM 814 C C . LYS A 1 104 ? 10.849 -16.106 18.963 1.00 96.19 104 LYS A C 1
ATOM 816 O O . LYS A 1 104 ? 11.330 -15.934 17.842 1.00 96.19 104 LYS A O 1
ATOM 821 N N . PRO A 1 105 ? 11.435 -16.908 19.875 1.00 95.31 105 PRO A N 1
ATOM 822 C CA . PRO A 1 105 ? 12.732 -17.547 19.638 1.00 95.31 105 PRO A CA 1
ATOM 823 C C . PRO A 1 105 ? 12.801 -18.350 18.333 1.00 95.31 105 PRO A C 1
ATOM 825 O O . PRO A 1 105 ? 13.794 -18.261 17.621 1.00 95.31 105 PRO A O 1
ATOM 828 N N . SER A 1 106 ? 11.719 -19.051 17.971 1.00 96.06 106 SER A N 1
ATOM 829 C CA . SER A 1 106 ? 11.631 -19.852 16.742 1.00 96.06 106 SER A CA 1
ATOM 830 C C . SER A 1 106 ? 11.679 -19.037 15.446 1.00 96.06 106 SER A C 1
ATOM 832 O O . SER A 1 106 ? 12.037 -19.579 14.408 1.00 96.06 106 SER A O 1
ATOM 834 N N . HIS A 1 107 ? 11.300 -17.756 15.478 1.00 94.81 107 HIS A N 1
ATOM 835 C CA . HIS A 1 107 ? 11.281 -16.894 14.292 1.00 94.81 107 HIS A CA 1
ATOM 836 C C . HIS A 1 107 ? 12.395 -15.852 14.297 1.00 94.81 107 HIS A C 1
ATOM 838 O O . HIS A 1 107 ? 12.665 -15.262 13.259 1.00 94.81 107 HIS A O 1
ATOM 844 N N . ARG A 1 108 ? 13.059 -15.625 15.435 1.00 90.75 108 ARG A N 1
ATOM 845 C CA . ARG A 1 108 ? 14.106 -14.607 15.588 1.00 90.75 108 ARG A CA 1
ATOM 846 C C . ARG A 1 108 ? 15.173 -14.636 14.477 1.00 90.75 108 ARG A C 1
ATOM 848 O O . ARG A 1 108 ? 15.500 -13.552 14.000 1.00 90.75 108 ARG A O 1
ATOM 855 N N . PRO A 1 109 ? 15.663 -15.800 13.997 1.00 91.94 109 PRO A N 1
ATOM 856 C CA . PRO A 1 109 ? 16.620 -15.833 12.886 1.00 91.94 109 PRO A CA 1
ATOM 857 C C . PRO A 1 109 ? 16.072 -15.270 11.565 1.00 91.94 109 PRO A C 1
ATOM 859 O O . PRO A 1 109 ? 16.837 -14.757 10.764 1.00 91.94 109 PRO A O 1
ATOM 862 N N . MET A 1 110 ? 14.756 -15.316 11.329 1.00 89.31 110 MET A N 1
ATOM 863 C CA . MET A 1 110 ? 14.138 -14.748 10.119 1.00 89.31 110 MET A CA 1
ATOM 864 C C . MET A 1 110 ? 14.103 -13.215 10.137 1.00 89.31 110 MET A C 1
ATOM 866 O O . MET A 1 110 ? 13.950 -12.588 9.095 1.00 89.31 110 MET A O 1
ATOM 870 N N . PHE A 1 111 ? 14.239 -12.614 11.319 1.00 89.75 111 PHE A N 1
ATOM 871 C CA . PHE A 1 111 ? 14.202 -11.170 11.540 1.00 89.75 111 PHE A CA 1
ATOM 872 C C . PHE A 1 111 ? 15.597 -10.601 11.852 1.00 89.75 111 PHE A C 1
ATOM 874 O O . PHE A 1 111 ? 15.704 -9.498 12.381 1.00 89.75 111 PHE A O 1
ATOM 881 N N . SER A 1 112 ? 16.671 -11.351 11.569 1.00 86.38 112 SER A N 1
ATOM 882 C CA . SER A 1 112 ? 18.047 -10.915 11.850 1.00 86.38 112 SER A CA 1
ATOM 883 C C . SER A 1 112 ? 18.603 -9.925 10.826 1.00 86.38 112 SER A C 1
ATOM 885 O O . SER A 1 112 ? 19.550 -9.217 11.141 1.00 86.38 112 SER A O 1
ATOM 887 N N . ASN A 1 113 ? 18.017 -9.881 9.626 1.00 86.25 113 ASN A N 1
ATOM 888 C CA . ASN A 1 113 ? 18.468 -9.064 8.500 1.00 86.25 113 ASN A CA 1
ATOM 889 C C . ASN A 1 113 ? 17.297 -8.202 8.010 1.00 86.25 113 ASN A C 1
ATOM 891 O O . ASN A 1 113 ? 16.592 -8.580 7.075 1.00 86.25 113 ASN A O 1
ATOM 895 N N . ILE A 1 114 ? 17.029 -7.097 8.710 1.00 86.25 114 ILE A N 1
ATOM 896 C CA . ILE A 1 114 ? 15.961 -6.154 8.361 1.00 86.25 114 ILE A CA 1
ATOM 897 C C . ILE A 1 114 ? 16.586 -4.792 8.129 1.00 86.25 114 ILE A C 1
ATOM 899 O O . ILE A 1 114 ? 17.080 -4.176 9.072 1.00 86.25 114 ILE A O 1
ATOM 903 N N . ASP A 1 115 ? 16.446 -4.306 6.905 1.00 86.19 115 ASP A N 1
ATOM 904 C CA . ASP A 1 115 ? 16.806 -2.947 6.541 1.00 86.19 115 ASP A CA 1
ATOM 905 C C . ASP A 1 115 ? 15.537 -2.124 6.323 1.00 86.19 115 ASP A C 1
ATOM 907 O O . ASP A 1 115 ? 14.566 -2.572 5.707 1.00 86.19 115 ASP A O 1
ATOM 911 N N . VAL A 1 116 ? 15.536 -0.907 6.862 1.00 88.44 116 VAL A N 1
ATOM 912 C CA . VAL A 1 116 ? 14.483 0.078 6.618 1.00 88.44 116 VAL A CA 1
ATOM 913 C C . VAL A 1 116 ? 15.101 1.202 5.815 1.00 88.44 116 VAL A C 1
ATOM 915 O O . VAL A 1 116 ? 15.977 1.911 6.307 1.00 88.44 116 VAL A O 1
ATOM 918 N N . MET A 1 117 ? 14.624 1.370 4.587 1.00 89.88 117 MET A N 1
ATOM 919 C CA . MET A 1 117 ? 15.122 2.388 3.675 1.00 89.88 117 MET A CA 1
ATOM 920 C C . MET A 1 117 ? 13.985 3.190 3.055 1.00 89.88 117 MET A C 1
ATOM 922 O O . MET A 1 117 ? 12.891 2.673 2.821 1.00 89.88 117 MET A O 1
ATOM 926 N N . ALA A 1 118 ? 14.261 4.462 2.786 1.00 90.88 118 ALA A N 1
ATOM 927 C CA . ALA A 1 118 ? 13.407 5.295 1.960 1.00 90.88 118 ALA A CA 1
ATOM 928 C C . ALA A 1 118 ? 13.849 5.145 0.501 1.00 90.88 118 ALA A C 1
ATOM 930 O O . ALA A 1 118 ? 15.015 5.373 0.183 1.00 90.88 118 ALA A O 1
ATOM 931 N N . LEU A 1 119 ? 12.920 4.751 -0.370 1.00 91.00 119 LEU A N 1
ATOM 932 C CA . LEU A 1 119 ? 13.121 4.786 -1.814 1.00 91.00 119 LEU A CA 1
ATOM 933 C C . LEU A 1 119 ? 12.472 6.059 -2.352 1.00 91.00 119 LEU A C 1
ATOM 935 O O . LEU A 1 119 ? 11.266 6.254 -2.191 1.00 91.00 119 LEU A O 1
ATOM 939 N N . GLU A 1 120 ? 13.275 6.918 -2.974 1.00 89.12 120 GLU A N 1
ATOM 940 C CA . GLU A 1 120 ? 12.771 8.119 -3.633 1.00 89.12 120 GLU A CA 1
ATOM 941 C C . GLU A 1 120 ? 11.985 7.727 -4.884 1.00 89.12 120 GLU A C 1
ATOM 943 O O . GLU A 1 120 ? 12.492 7.050 -5.783 1.00 89.12 120 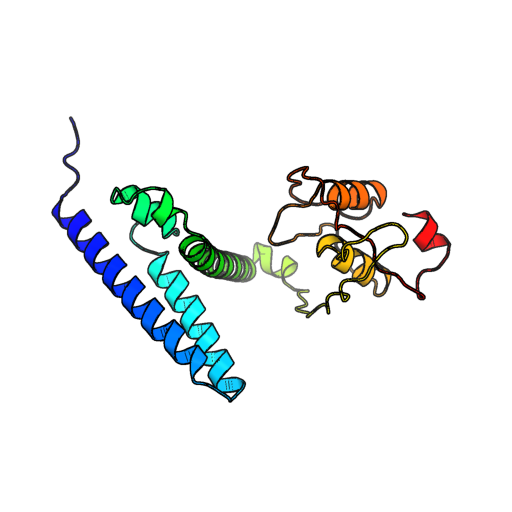GLU A O 1
ATOM 948 N N . ALA A 1 121 ? 10.721 8.142 -4.937 1.00 87.44 121 ALA A N 1
ATOM 949 C CA . ALA A 1 121 ? 9.870 7.842 -6.074 1.00 87.44 121 ALA A CA 1
ATOM 950 C C . ALA A 1 121 ? 10.287 8.704 -7.278 1.00 87.44 121 ALA A C 1
ATOM 952 O O . ALA A 1 121 ? 10.375 9.928 -7.141 1.00 87.44 121 ALA A O 1
ATOM 953 N N . PRO A 1 122 ? 10.469 8.114 -8.477 1.00 89.62 122 PRO A N 1
ATOM 954 C CA . PRO A 1 122 ? 10.690 8.890 -9.687 1.00 89.62 122 PRO A CA 1
ATOM 955 C C . PRO A 1 122 ? 9.560 9.898 -9.896 1.00 89.62 122 PRO A C 1
ATOM 957 O O . PRO A 1 122 ? 8.378 9.569 -9.736 1.00 89.62 122 PRO A O 1
ATOM 960 N N . LEU A 1 123 ? 9.919 11.124 -10.280 1.00 90.56 123 LEU A N 1
ATOM 961 C CA . LEU A 1 123 ? 8.932 12.131 -10.649 1.00 90.56 123 LEU A CA 1
ATOM 962 C C . LEU A 1 123 ? 8.098 11.625 -11.825 1.00 90.56 123 LEU A C 1
ATOM 964 O O . LEU A 1 123 ? 8.607 10.967 -12.731 1.00 90.56 123 LEU A O 1
ATOM 968 N N . GLY A 1 124 ? 6.807 11.954 -11.823 1.00 91.25 124 GLY A N 1
ATOM 969 C CA . GLY A 1 124 ? 5.964 11.658 -12.971 1.00 91.25 124 GLY A CA 1
ATOM 970 C C . GLY A 1 124 ? 6.483 12.388 -14.208 1.00 91.25 124 GLY A C 1
ATOM 971 O O . GLY A 1 124 ? 6.815 13.573 -14.145 1.00 91.25 124 GLY A O 1
ATOM 972 N N . PHE A 1 125 ? 6.492 11.711 -15.352 1.00 92.38 125 PHE A N 1
ATOM 973 C CA . PHE A 1 125 ? 6.911 12.291 -16.631 1.00 92.38 125 PHE A CA 1
ATOM 974 C C . PHE A 1 125 ? 5.932 11.930 -17.750 1.00 92.38 125 PHE A C 1
ATOM 976 O O . PHE A 1 125 ? 5.077 11.053 -17.612 1.00 92.38 125 PHE A O 1
ATOM 983 N N . ARG A 1 126 ? 6.020 12.653 -18.868 1.00 92.12 126 ARG A N 1
ATOM 984 C CA . ARG A 1 126 ? 5.191 12.405 -20.052 1.00 92.12 126 ARG A CA 1
ATOM 985 C C . ARG A 1 126 ? 5.929 11.477 -21.005 1.00 92.12 126 ARG A C 1
ATOM 987 O O . ARG A 1 126 ? 7.052 11.776 -21.400 1.00 92.12 126 ARG A O 1
ATOM 994 N N . ARG A 1 127 ? 5.286 10.375 -21.390 1.00 88.19 127 ARG A N 1
ATOM 995 C CA . ARG A 1 127 ? 5.778 9.500 -22.458 1.00 88.19 127 ARG A CA 1
ATOM 996 C C . ARG A 1 127 ? 5.357 10.052 -23.827 1.00 88.19 127 ARG A C 1
ATOM 998 O O . ARG A 1 127 ? 4.270 10.632 -23.923 1.00 88.19 127 ARG A O 1
ATOM 1005 N N . PRO A 1 128 ? 6.172 9.888 -24.885 1.00 87.31 128 PRO A N 1
ATOM 1006 C CA . PRO A 1 128 ? 5.776 10.267 -26.239 1.00 87.31 128 PRO A CA 1
ATOM 1007 C C . PRO A 1 128 ? 4.416 9.662 -26.613 1.00 87.31 128 PRO A C 1
ATOM 1009 O O . PRO A 1 128 ? 4.172 8.482 -26.382 1.00 87.31 128 PRO A O 1
ATOM 1012 N N . GLY A 1 129 ? 3.515 10.483 -27.156 1.00 85.94 129 GLY A N 1
ATOM 1013 C CA . GLY A 1 129 ? 2.162 10.054 -27.532 1.00 85.94 129 GLY A CA 1
ATOM 1014 C C . GLY A 1 129 ? 1.126 10.044 -26.400 1.00 85.94 129 GLY A C 1
ATOM 1015 O O . GLY A 1 129 ? -0.045 9.794 -26.675 1.00 85.94 129 GLY A O 1
ATOM 1016 N N . ILE A 1 130 ? 1.499 10.364 -25.153 1.00 85.62 130 ILE A N 1
ATOM 1017 C CA . ILE A 1 130 ? 0.566 10.435 -24.018 1.00 85.62 130 ILE A CA 1
ATOM 1018 C C . ILE A 1 130 ? 0.453 11.877 -23.508 1.00 85.62 130 ILE A C 1
ATOM 1020 O O . ILE A 1 130 ? 1.435 12.512 -23.127 1.00 85.62 130 ILE A O 1
ATOM 1024 N N . ALA A 1 131 ? -0.775 12.401 -23.459 1.00 83.38 131 ALA A N 1
ATOM 1025 C CA . ALA A 1 131 ? -1.042 13.759 -22.970 1.00 83.38 131 ALA A CA 1
ATOM 1026 C C . ALA A 1 131 ? -0.874 13.902 -21.444 1.00 83.38 131 ALA A C 1
ATOM 1028 O O . ALA A 1 131 ? -0.634 14.998 -20.934 1.00 83.38 131 ALA A O 1
ATOM 1029 N N . GLN A 1 132 ? -1.023 12.797 -20.712 1.00 90.75 132 GLN A N 1
ATOM 1030 C CA . GLN A 1 132 ? -1.020 12.750 -19.254 1.00 90.75 132 GLN A CA 1
ATOM 1031 C C . GLN A 1 132 ? 0.342 12.323 -18.688 1.00 90.75 132 GLN A C 1
ATOM 1033 O O . GLN A 1 132 ? 1.109 11.599 -19.321 1.00 90.75 132 GLN A O 1
ATOM 1038 N N . TYR A 1 133 ? 0.623 12.748 -17.456 1.00 93.81 133 TYR A N 1
ATOM 1039 C CA . TYR A 1 133 ? 1.765 12.244 -16.699 1.00 93.81 133 TYR A CA 1
ATOM 1040 C C . TYR A 1 133 ? 1.585 10.762 -16.363 1.00 93.81 133 TYR A C 1
ATOM 1042 O O . TYR A 1 133 ? 0.513 10.344 -15.913 1.00 93.81 133 TYR A O 1
ATOM 1050 N N . CYS A 1 134 ? 2.656 10.003 -16.566 1.00 95.31 134 CYS A N 1
ATOM 1051 C CA . CYS A 1 134 ? 2.786 8.612 -16.172 1.00 95.31 134 CYS A CA 1
ATOM 1052 C C . CYS A 1 134 ? 3.648 8.510 -14.910 1.00 95.31 134 CYS A C 1
ATOM 1054 O O . CYS A 1 134 ? 4.505 9.358 -14.659 1.00 95.31 134 CYS A O 1
ATOM 1056 N N . PHE A 1 135 ? 3.411 7.472 -14.116 1.00 95.88 135 PHE A N 1
ATOM 1057 C CA . PHE A 1 135 ? 4.037 7.258 -12.820 1.00 95.88 135 PHE A CA 1
ATOM 1058 C C . PHE A 1 135 ? 4.576 5.836 -12.716 1.00 95.88 135 PHE A C 1
ATOM 1060 O O . PHE A 1 135 ? 3.913 4.868 -13.099 1.00 95.88 135 PHE A O 1
ATOM 1067 N N . VAL A 1 136 ? 5.774 5.717 -12.151 1.00 96.38 136 VAL A N 1
ATOM 1068 C CA . VAL A 1 136 ? 6.371 4.422 -11.838 1.00 96.38 136 VAL A CA 1
ATOM 1069 C C . VAL A 1 136 ? 5.706 3.883 -10.579 1.00 96.38 136 VAL A C 1
ATOM 1071 O O . VAL A 1 136 ? 5.720 4.527 -9.531 1.00 96.38 136 VAL A O 1
ATOM 1074 N N . HIS A 1 137 ? 5.090 2.711 -10.677 1.00 96.38 137 HIS A N 1
ATOM 1075 C CA . HIS A 1 137 ? 4.434 2.074 -9.536 1.00 96.38 137 HIS A CA 1
ATOM 1076 C C . HIS A 1 137 ? 5.454 1.520 -8.528 1.00 96.38 137 HIS A C 1
ATOM 1078 O O . HIS A 1 137 ? 6.579 1.188 -8.891 1.00 96.38 137 HIS A O 1
ATOM 1084 N N . ALA A 1 138 ? 5.051 1.392 -7.262 1.00 95.31 138 ALA A N 1
ATOM 1085 C CA . ALA A 1 138 ? 5.945 1.022 -6.164 1.00 95.31 138 ALA A CA 1
ATOM 1086 C C . ALA A 1 138 ? 6.577 -0.376 -6.314 1.00 95.31 138 ALA A C 1
ATOM 1088 O O . ALA A 1 138 ? 7.715 -0.566 -5.891 1.00 95.31 138 ALA A O 1
ATOM 1089 N N . GLU A 1 139 ? 5.892 -1.343 -6.935 1.00 96.25 139 GLU A N 1
ATOM 1090 C CA . GLU A 1 139 ? 6.477 -2.656 -7.243 1.00 96.25 139 GLU A CA 1
ATOM 1091 C C . GLU A 1 139 ? 7.662 -2.520 -8.206 1.00 96.25 139 GLU A C 1
ATOM 1093 O O . GLU A 1 139 ? 8.710 -3.121 -7.991 1.00 96.25 139 GLU A O 1
ATOM 1098 N N . ILE A 1 140 ? 7.517 -1.680 -9.234 1.00 95.75 140 ILE A N 1
ATOM 1099 C CA . ILE A 1 140 ? 8.564 -1.431 -10.230 1.00 95.75 140 ILE A CA 1
ATOM 1100 C C . ILE A 1 140 ? 9.734 -0.676 -9.600 1.00 95.75 140 ILE A C 1
ATOM 1102 O O . ILE A 1 140 ? 10.881 -1.037 -9.837 1.00 95.75 140 ILE A O 1
ATOM 1106 N N . GLN A 1 141 ? 9.460 0.317 -8.747 1.00 95.62 141 GLN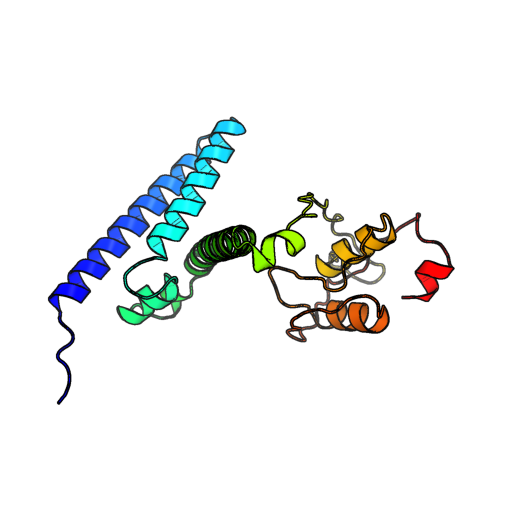 A N 1
ATOM 1107 C CA . GLN A 1 141 ? 10.507 1.030 -8.006 1.00 95.62 141 GLN A CA 1
ATOM 1108 C C . GLN A 1 141 ? 11.368 0.065 -7.174 1.00 95.62 141 GLN A C 1
ATOM 1110 O O . GLN A 1 141 ? 12.592 0.161 -7.208 1.00 95.62 141 GLN A O 1
ATOM 1115 N N . GLN A 1 142 ? 10.745 -0.895 -6.477 1.00 94.62 142 GLN A N 1
ATOM 1116 C CA . GLN A 1 142 ? 11.464 -1.912 -5.701 1.00 94.62 142 GLN A CA 1
ATOM 1117 C C . GLN A 1 142 ? 12.329 -2.813 -6.589 1.00 94.62 142 GLN A C 1
ATOM 1119 O O . GLN A 1 142 ? 13.494 -3.026 -6.273 1.00 94.62 142 GLN A O 1
ATOM 1124 N N . ILE A 1 143 ? 11.790 -3.318 -7.705 1.00 94.12 143 ILE A N 1
ATOM 1125 C CA . ILE A 1 143 ? 12.544 -4.201 -8.612 1.00 94.12 143 ILE A CA 1
ATOM 1126 C C . ILE A 1 143 ? 13.756 -3.476 -9.194 1.00 94.12 143 ILE A C 1
ATOM 1128 O O . ILE A 1 143 ? 14.864 -3.995 -9.130 1.00 94.12 143 ILE A O 1
ATOM 1132 N N . PHE A 1 144 ? 13.565 -2.263 -9.716 1.00 94.25 144 PHE A N 1
ATOM 1133 C CA . PHE A 1 144 ? 14.661 -1.493 -10.306 1.00 94.25 144 PHE A CA 1
ATOM 1134 C C . PHE A 1 144 ? 15.736 -1.150 -9.272 1.00 94.25 144 PHE A C 1
ATOM 1136 O O . PHE A 1 144 ? 16.920 -1.207 -9.587 1.00 94.25 144 PHE A O 1
ATOM 1143 N N . HIS A 1 145 ? 15.346 -0.858 -8.030 1.00 93.44 145 HIS A N 1
ATOM 1144 C CA . HIS A 1 145 ? 16.304 -0.667 -6.947 1.00 93.44 145 HIS A CA 1
ATOM 1145 C C . HIS A 1 145 ? 17.124 -1.938 -6.667 1.00 93.44 145 HIS A C 1
ATOM 1147 O O . HIS A 1 145 ? 18.347 -1.864 -6.606 1.00 93.44 145 HIS A O 1
ATOM 1153 N N . LEU A 1 146 ? 16.472 -3.101 -6.555 1.00 92.44 146 LEU A N 1
ATOM 1154 C CA . LEU A 1 146 ? 17.143 -4.382 -6.293 1.00 92.44 146 LEU A CA 1
ATOM 1155 C C . LEU A 1 146 ? 18.040 -4.841 -7.454 1.00 92.44 146 LEU A C 1
ATOM 1157 O O . LEU A 1 146 ? 19.033 -5.526 -7.223 1.00 92.44 146 LEU A O 1
ATOM 1161 N N . GLU A 1 147 ? 17.710 -4.465 -8.689 1.00 91.31 147 GLU A N 1
ATOM 1162 C CA . GLU A 1 147 ? 18.550 -4.712 -9.868 1.00 91.31 147 GLU A CA 1
ATOM 1163 C C . GLU A 1 147 ? 19.778 -3.797 -9.913 1.00 91.31 147 GLU A C 1
ATOM 1165 O O . GLU A 1 147 ? 20.860 -4.229 -10.313 1.00 91.31 147 GLU A O 1
ATOM 1170 N N . GLN A 1 148 ? 19.636 -2.542 -9.481 1.00 92.50 148 GLN A N 1
ATOM 1171 C CA . GLN A 1 148 ? 20.761 -1.613 -9.383 1.00 92.50 148 GLN A CA 1
ATOM 1172 C C . GLN A 1 148 ? 21.672 -1.944 -8.193 1.00 92.50 148 GLN A C 1
ATOM 1174 O O . GLN A 1 148 ? 22.887 -1.759 -8.263 1.00 92.50 148 GLN A O 1
ATOM 1179 N N . GLN A 1 149 ? 21.085 -2.410 -7.089 1.00 91.06 149 GLN A N 1
ATOM 1180 C CA . GLN A 1 149 ? 21.762 -2.696 -5.827 1.00 91.06 149 GLN A CA 1
ATOM 1181 C C . GLN A 1 149 ? 21.370 -4.097 -5.334 1.00 91.06 149 GLN A C 1
ATOM 1183 O O . GLN A 1 149 ? 20.468 -4.241 -4.508 1.00 91.06 149 GLN A O 1
ATOM 1188 N N . PRO A 1 150 ? 22.029 -5.158 -5.830 1.00 87.62 150 PRO A N 1
ATOM 1189 C CA . PRO A 1 150 ? 21.707 -6.519 -5.423 1.00 87.62 150 PRO A CA 1
ATOM 1190 C C . PRO A 1 150 ? 21.959 -6.754 -3.929 1.00 87.62 150 PRO A C 1
ATOM 1192 O O . PRO A 1 150 ? 23.035 -6.463 -3.406 1.00 87.62 150 PRO A O 1
ATOM 1195 N N . HIS A 1 151 ? 20.983 -7.356 -3.249 1.00 86.12 151 HIS A N 1
ATOM 1196 C CA . HIS A 1 151 ? 21.089 -7.742 -1.840 1.00 86.12 151 HIS A CA 1
ATOM 1197 C C . HIS A 1 151 ? 21.396 -9.235 -1.681 1.00 86.12 151 HIS A C 1
ATOM 1199 O O . HIS A 1 151 ? 20.997 -10.060 -2.503 1.00 86.12 151 HIS A O 1
ATOM 1205 N N . THR A 1 152 ? 22.071 -9.595 -0.584 1.00 86.44 152 THR A N 1
ATOM 1206 C CA . THR A 1 152 ? 22.335 -10.992 -0.206 1.00 86.44 152 THR A CA 1
ATOM 1207 C C . THR A 1 152 ? 21.826 -11.265 1.217 1.00 86.44 152 THR A C 1
ATOM 1209 O O . THR A 1 152 ? 22.321 -10.641 2.153 1.00 86.44 152 THR A O 1
ATOM 1212 N N . PRO A 1 153 ? 20.885 -12.210 1.413 1.00 85.75 153 PRO A N 1
ATOM 1213 C CA . PRO A 1 153 ? 20.196 -12.982 0.378 1.00 85.75 153 PRO A CA 1
ATOM 1214 C C . PRO A 1 153 ? 19.248 -12.108 -0.456 1.00 85.75 153 PRO A C 1
ATOM 1216 O O . PRO A 1 153 ? 18.666 -11.149 0.048 1.00 85.75 153 PRO A O 1
ATOM 1219 N N . ALA A 1 154 ? 19.066 -12.466 -1.728 1.00 87.50 154 ALA A N 1
ATOM 1220 C CA . ALA A 1 154 ? 18.144 -11.753 -2.602 1.00 87.50 154 ALA A CA 1
ATOM 1221 C C . ALA A 1 154 ? 16.687 -11.938 -2.127 1.00 87.50 154 ALA A C 1
ATOM 1223 O O . ALA A 1 154 ? 16.288 -13.065 -1.795 1.00 87.50 154 ALA A O 1
ATOM 1224 N N . PRO A 1 155 ? 15.864 -10.872 -2.111 1.00 90.94 155 PRO A N 1
ATOM 1225 C CA . PRO A 1 155 ? 14.438 -10.997 -1.843 1.00 90.94 155 PRO A CA 1
ATOM 1226 C C . PRO A 1 155 ? 13.768 -11.939 -2.846 1.00 90.94 155 PRO A C 1
ATOM 1228 O O . PRO A 1 155 ? 14.052 -11.903 -4.037 1.00 90.94 155 PRO A O 1
ATOM 1231 N N . ARG A 1 156 ? 12.847 -12.778 -2.366 1.00 92.62 156 ARG A N 1
ATOM 1232 C CA . ARG A 1 156 ? 12.078 -13.720 -3.208 1.00 92.62 156 ARG A CA 1
ATOM 1233 C C . ARG A 1 156 ? 10.656 -13.249 -3.490 1.00 92.62 156 ARG A C 1
ATOM 1235 O O . ARG A 1 156 ? 9.973 -13.797 -4.348 1.00 92.62 156 ARG A O 1
ATOM 1242 N N . ALA A 1 157 ? 10.191 -12.268 -2.730 1.00 93.44 157 ALA A N 1
ATOM 1243 C CA . ALA A 1 157 ? 8.855 -11.715 -2.825 1.00 93.44 157 ALA A CA 1
ATOM 1244 C C . ALA A 1 157 ? 8.928 -10.200 -2.667 1.00 93.44 157 ALA A C 1
ATOM 1246 O O . ALA A 1 157 ? 9.756 -9.699 -1.905 1.00 93.44 157 ALA A O 1
ATOM 1247 N N . ILE A 1 158 ? 8.035 -9.501 -3.358 1.00 93.06 158 ILE A N 1
ATOM 1248 C CA . ILE A 1 158 ? 7.838 -8.061 -3.214 1.00 93.06 158 ILE A CA 1
ATOM 1249 C C . ILE A 1 158 ? 6.390 -7.786 -2.818 1.00 93.06 158 ILE A C 1
ATOM 1251 O O . ILE A 1 158 ? 5.472 -8.548 -3.137 1.00 93.06 158 ILE A O 1
ATOM 1255 N N . GLY A 1 159 ? 6.179 -6.692 -2.096 1.00 90.69 159 GLY A N 1
ATOM 1256 C CA . GLY A 1 159 ? 4.868 -6.336 -1.575 1.00 90.69 159 GLY A CA 1
ATOM 1257 C C . GLY A 1 159 ? 4.675 -4.832 -1.516 1.00 90.69 159 GLY A C 1
ATOM 1258 O O . GLY A 1 159 ? 5.613 -4.069 -1.295 1.00 90.69 159 GLY A O 1
ATOM 1259 N N . CYS A 1 160 ? 3.431 -4.410 -1.708 1.00 90.75 160 CYS A N 1
ATOM 1260 C CA . CYS A 1 160 ? 3.005 -3.027 -1.569 1.00 90.75 160 CYS A CA 1
ATOM 1261 C C . CYS A 1 160 ? 1.740 -2.950 -0.709 1.00 90.75 160 CYS A C 1
ATOM 1263 O O . CYS A 1 160 ? 1.040 -3.936 -0.486 1.00 90.75 160 CYS A O 1
ATOM 1265 N N . SER A 1 161 ? 1.421 -1.745 -0.234 1.00 86.25 161 SER A N 1
ATOM 1266 C CA . SER A 1 161 ? 0.192 -1.497 0.538 1.00 86.25 161 SER A CA 1
ATOM 1267 C C . SER A 1 161 ? -1.107 -1.654 -0.257 1.00 86.25 161 SER A C 1
ATOM 1269 O O . SER A 1 161 ? -2.191 -1.720 0.324 1.00 86.25 161 SER A O 1
ATOM 1271 N N . LYS A 1 162 ? -0.999 -1.677 -1.585 1.00 87.50 162 LYS A N 1
ATOM 1272 C CA . LYS A 1 162 ? -2.057 -2.047 -2.518 1.00 87.50 162 LYS A CA 1
ATOM 1273 C C . LYS A 1 162 ? -1.601 -3.302 -3.248 1.00 87.50 162 LYS A C 1
ATOM 1275 O O . LYS A 1 162 ? -0.407 -3.490 -3.453 1.00 87.50 162 LYS A O 1
ATOM 1280 N N . SER A 1 163 ? -2.557 -4.138 -3.623 1.00 93.31 163 SER A N 1
ATOM 1281 C CA . SER A 1 163 ? -2.292 -5.304 -4.463 1.00 93.31 163 SER A CA 1
ATOM 1282 C C . SER A 1 163 ? -1.722 -4.873 -5.809 1.00 93.31 163 SER A C 1
ATOM 1284 O O . SER A 1 163 ? -2.039 -3.778 -6.281 1.00 93.31 163 SER A O 1
ATOM 1286 N N . ALA A 1 164 ? -0.931 -5.748 -6.426 1.00 96.94 164 ALA A N 1
ATOM 1287 C CA . ALA A 1 164 ? -0.311 -5.448 -7.704 1.00 96.94 164 ALA A CA 1
ATOM 1288 C C . ALA A 1 164 ? -1.378 -5.151 -8.767 1.00 96.94 164 ALA A C 1
ATOM 1290 O O . ALA A 1 164 ? -2.446 -5.775 -8.807 1.00 96.94 164 ALA A O 1
ATOM 1291 N N . CYS A 1 165 ? -1.092 -4.180 -9.635 1.00 97.44 165 CYS A N 1
ATOM 1292 C CA . CYS A 1 165 ? -1.905 -3.961 -10.822 1.00 97.44 165 CYS A CA 1
ATOM 1293 C C . CYS A 1 165 ? -1.597 -5.005 -11.898 1.00 97.44 165 CYS A C 1
ATOM 1295 O O . CYS A 1 165 ? -0.612 -5.732 -11.789 1.00 97.44 165 CYS A O 1
ATOM 1297 N N . TYR A 1 166 ? -2.413 -5.058 -12.956 1.00 97.44 166 TYR A N 1
ATOM 1298 C CA . TYR A 1 166 ? -2.196 -6.014 -14.047 1.00 97.44 166 TYR A CA 1
ATOM 1299 C C . TYR A 1 166 ? -0.780 -5.915 -14.636 1.00 97.44 166 TYR A C 1
ATOM 1301 O O . TYR A 1 166 ? -0.117 -6.933 -14.796 1.00 97.44 166 TYR A O 1
ATOM 1309 N N . LEU A 1 167 ? -0.299 -4.695 -14.907 1.00 97.38 167 LEU A N 1
ATOM 1310 C CA . LEU A 1 167 ? 1.021 -4.481 -15.510 1.00 97.38 167 LEU A CA 1
ATOM 1311 C C . LEU A 1 167 ? 2.170 -4.775 -14.539 1.00 97.38 167 LEU A C 1
ATOM 1313 O O . LEU A 1 167 ? 3.151 -5.377 -14.957 1.00 97.38 167 LEU A O 1
ATOM 1317 N N . CYS A 1 168 ? 2.047 -4.422 -13.253 1.00 97.25 168 CYS A N 1
ATOM 1318 C CA . CYS A 1 168 ? 3.051 -4.792 -12.249 1.00 97.25 168 CYS A CA 1
ATOM 1319 C C . CYS A 1 168 ? 3.145 -6.315 -12.094 1.00 97.25 168 CYS A C 1
ATOM 1321 O O . CYS A 1 168 ? 4.241 -6.860 -12.066 1.00 97.25 168 CYS A O 1
ATOM 1323 N N . ASP A 1 169 ? 2.006 -7.002 -12.006 1.00 96.94 169 ASP A N 1
ATOM 1324 C CA . ASP A 1 169 ? 1.960 -8.460 -11.882 1.00 96.94 169 ASP A CA 1
ATOM 1325 C C . ASP A 1 169 ? 2.513 -9.164 -13.129 1.00 96.94 169 ASP A C 1
ATOM 1327 O O . ASP A 1 169 ? 3.313 -10.088 -13.008 1.00 96.94 169 ASP A O 1
ATOM 1331 N N . LEU A 1 170 ? 2.139 -8.699 -14.327 1.00 95.94 170 LEU A N 1
ATOM 1332 C CA . LEU A 1 170 ? 2.693 -9.209 -15.579 1.00 95.94 170 LEU A CA 1
ATOM 1333 C C . LEU A 1 170 ? 4.214 -9.024 -15.623 1.00 95.94 170 LEU A C 1
ATOM 1335 O O . LEU A 1 170 ? 4.924 -9.983 -15.902 1.00 95.94 170 LEU A O 1
ATOM 1339 N N . PHE A 1 171 ? 4.705 -7.828 -15.292 1.00 95.81 171 PHE A N 1
ATOM 1340 C CA . PHE A 1 171 ? 6.135 -7.527 -15.272 1.00 95.81 171 PHE A CA 1
ATOM 1341 C C . PHE A 1 171 ? 6.898 -8.430 -14.297 1.00 95.81 171 PHE A C 1
ATOM 1343 O O . PHE A 1 171 ? 7.903 -9.025 -14.669 1.00 95.81 171 PHE A O 1
ATOM 1350 N N . VAL A 1 172 ? 6.395 -8.595 -13.069 1.00 95.06 172 VAL A N 1
ATOM 1351 C CA . VAL A 1 172 ? 6.993 -9.490 -12.062 1.00 95.06 172 VAL A CA 1
ATOM 1352 C C . VAL A 1 172 ? 7.061 -10.931 -12.565 1.00 95.06 172 VAL A C 1
ATOM 1354 O O . VAL A 1 172 ? 8.089 -11.588 -12.401 1.00 95.06 172 VAL A O 1
ATOM 1357 N N . ARG A 1 173 ? 5.984 -11.422 -13.192 1.00 94.06 173 ARG A N 1
ATOM 1358 C CA . ARG A 1 173 ? 5.928 -12.784 -13.738 1.00 94.06 173 ARG A CA 1
ATOM 1359 C C . ARG A 1 173 ? 6.900 -12.988 -14.895 1.00 94.06 173 ARG A C 1
ATOM 1361 O O . ARG A 1 173 ? 7.541 -14.033 -14.934 1.00 94.06 173 ARG A O 1
ATOM 1368 N N . THR A 1 174 ? 7.025 -12.014 -15.795 1.00 93.31 174 THR A N 1
ATOM 1369 C CA . THR A 1 174 ? 8.003 -12.058 -16.892 1.00 93.31 174 THR A CA 1
ATOM 1370 C C . THR A 1 174 ? 9.434 -12.013 -16.358 1.00 93.31 174 THR A C 1
ATOM 1372 O O . THR A 1 174 ? 10.260 -12.812 -16.783 1.00 93.31 174 THR A O 1
ATOM 1375 N N . HIS A 1 175 ? 9.702 -11.156 -15.368 1.00 91.81 175 HIS A N 1
ATOM 1376 C CA . HIS A 1 175 ? 11.016 -11.041 -14.733 1.00 91.81 175 HIS A CA 1
ATOM 1377 C C . HIS A 1 175 ? 11.459 -12.335 -14.022 1.00 91.81 175 HIS A C 1
ATOM 1379 O O . HIS A 1 175 ? 12.644 -12.651 -13.962 1.00 91.81 175 HIS A O 1
ATOM 1385 N N . GLY A 1 176 ? 10.522 -13.092 -13.444 1.00 91.88 176 GLY A N 1
ATOM 1386 C CA . GLY A 1 176 ? 10.753 -14.453 -12.940 1.00 91.88 176 GLY A CA 1
ATOM 1387 C C . GLY A 1 176 ? 11.465 -14.577 -11.583 1.00 91.88 176 GLY A C 1
ATOM 1388 O O . GLY A 1 176 ? 11.390 -15.633 -10.958 1.00 91.88 176 GLY A O 1
ATOM 1389 N N . THR A 1 177 ? 12.111 -13.521 -11.081 1.00 92.00 177 THR A N 1
ATOM 1390 C CA . THR A 1 177 ? 12.845 -13.563 -9.794 1.00 92.00 177 THR A CA 1
ATOM 1391 C C . THR A 1 177 ? 11.947 -13.437 -8.560 1.00 92.00 177 THR A C 1
ATOM 1393 O O . THR A 1 177 ? 12.248 -14.004 -7.507 1.00 92.00 177 THR A O 1
ATOM 1396 N N . TYR A 1 178 ? 10.850 -12.685 -8.662 1.00 94.75 178 TYR A N 1
ATOM 1397 C CA . TYR A 1 178 ? 10.019 -12.314 -7.515 1.00 94.75 178 TYR A CA 1
ATOM 1398 C C . TYR A 1 178 ? 8.603 -12.861 -7.642 1.00 94.75 178 TYR A C 1
ATOM 1400 O O . TYR A 1 178 ? 8.093 -13.073 -8.739 1.00 94.75 178 TYR A O 1
ATOM 1408 N N . VAL A 1 179 ? 7.933 -13.010 -6.502 1.00 95.19 179 VAL A N 1
ATOM 1409 C CA . VAL A 1 179 ? 6.484 -13.232 -6.444 1.00 95.19 179 VAL A CA 1
ATOM 1410 C C . VAL A 1 179 ? 5.777 -12.058 -5.772 1.00 95.19 179 VAL A C 1
ATOM 1412 O O . VAL A 1 179 ? 6.312 -11.436 -4.851 1.00 95.19 179 VAL A O 1
ATOM 1415 N N . VAL A 1 180 ? 4.549 -11.783 -6.206 1.00 94.88 180 VAL A N 1
ATOM 1416 C CA . VAL A 1 180 ? 3.601 -10.920 -5.490 1.00 94.88 180 VAL A CA 1
ATOM 1417 C C . VAL A 1 180 ? 2.565 -11.786 -4.784 1.00 94.88 180 VAL A C 1
ATOM 1419 O O . VAL A 1 180 ? 2.187 -12.847 -5.275 1.00 94.88 180 VAL A O 1
ATOM 1422 N N . SER A 1 181 ? 2.088 -11.347 -3.620 1.00 90.44 181 SER A N 1
ATOM 1423 C CA . SER A 1 181 ? 1.091 -12.104 -2.851 1.00 90.44 181 SER A CA 1
ATOM 1424 C C . SER A 1 181 ? -0.303 -12.080 -3.483 1.00 90.44 181 SER A C 1
ATOM 1426 O O . SER A 1 181 ? -1.070 -13.027 -3.320 1.00 90.44 181 SER A O 1
ATOM 1428 N N . HIS A 1 182 ? -0.650 -10.994 -4.179 1.00 94.44 182 HIS A N 1
ATOM 1429 C CA . HIS A 1 182 ? -1.943 -10.826 -4.833 1.00 94.44 182 HIS A CA 1
ATOM 1430 C C . HIS A 1 182 ? -1.893 -9.733 -5.911 1.00 94.44 182 HIS A C 1
ATOM 1432 O O . HIS A 1 182 ? -1.253 -8.693 -5.726 1.00 94.44 182 HIS A O 1
ATOM 1438 N N . SER A 1 183 ? -2.653 -9.936 -6.989 1.00 95.69 183 SER A N 1
ATOM 1439 C CA . SER A 1 183 ? -2.914 -8.946 -8.034 1.00 95.69 183 SER A CA 1
ATOM 1440 C C . SER A 1 183 ? -4.411 -8.677 -8.130 1.00 95.69 183 SER A C 1
ATOM 1442 O O . SER A 1 183 ? -5.210 -9.609 -8.194 1.00 95.69 183 SER A O 1
ATOM 1444 N N . HIS A 1 184 ? -4.791 -7.399 -8.175 1.00 95.19 184 HIS A N 1
ATOM 1445 C CA . HIS A 1 184 ? -6.188 -7.001 -8.367 1.00 95.19 184 HIS A CA 1
ATOM 1446 C C . HIS A 1 184 ? -6.572 -6.914 -9.861 1.00 95.19 184 HIS A C 1
ATOM 1448 O O . HIS A 1 184 ? -7.692 -6.525 -10.183 1.00 95.19 184 HIS A O 1
ATOM 1454 N N . GLY A 1 185 ? -5.630 -7.144 -10.789 1.00 94.50 185 GLY A N 1
ATOM 1455 C CA . GLY A 1 185 ? -5.898 -7.248 -12.234 1.00 94.50 185 GLY A CA 1
ATOM 1456 C C . GLY A 1 185 ? -6.373 -5.975 -12.952 1.00 94.50 185 GLY A C 1
ATOM 1457 O O . GLY A 1 185 ? -6.797 -6.041 -14.100 1.00 94.50 185 GLY A O 1
ATOM 1458 N N . ARG A 1 186 ? -6.298 -4.794 -12.326 1.00 97.06 186 ARG A N 1
ATOM 1459 C CA . ARG A 1 186 ? 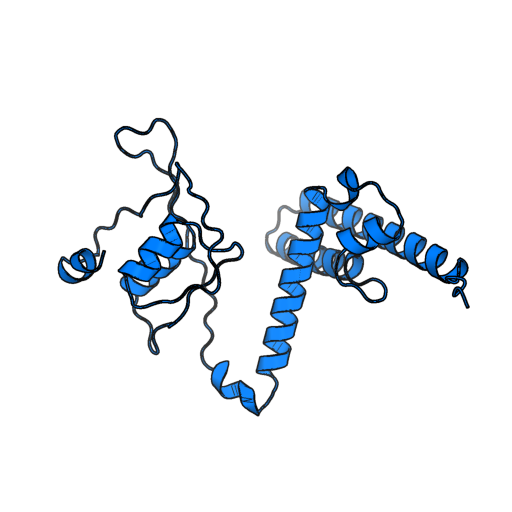-6.733 -3.531 -12.956 1.00 97.06 186 ARG A CA 1
ATOM 1460 C C . ARG A 1 186 ? -5.590 -2.953 -13.777 1.00 97.06 186 ARG A C 1
ATOM 1462 O O . ARG A 1 186 ? -4.459 -2.880 -13.295 1.00 97.06 186 ARG A O 1
ATOM 1469 N N . LEU A 1 187 ? -5.912 -2.517 -14.987 1.00 96.44 187 LEU A N 1
ATOM 1470 C CA . LEU A 1 187 ? -5.010 -1.797 -15.876 1.00 96.44 187 LEU A CA 1
ATOM 1471 C C . LEU A 1 187 ? -5.040 -0.296 -15.551 1.00 96.44 187 LEU A C 1
ATOM 1473 O O . LEU A 1 187 ? -6.115 0.275 -15.360 1.00 96.44 187 LEU A O 1
ATOM 1477 N N . TYR A 1 188 ? -3.868 0.336 -15.483 1.00 93.94 188 TYR A N 1
ATOM 1478 C CA . TYR A 1 188 ? -3.736 1.780 -15.275 1.00 93.94 188 TYR A CA 1
ATOM 1479 C C . TYR A 1 188 ? -3.044 2.409 -16.482 1.00 93.94 188 TYR A C 1
ATOM 1481 O O . TYR A 1 188 ? -1.888 2.110 -16.753 1.00 93.94 188 TYR A O 1
ATOM 1489 N N . GLU A 1 189 ? -3.735 3.321 -17.163 1.00 92.38 189 GLU A N 1
ATOM 1490 C CA . GLU A 1 189 ? -3.225 4.039 -18.345 1.00 92.38 189 GLU A CA 1
ATOM 1491 C C . GLU A 1 189 ? -2.008 4.936 -18.053 1.00 92.38 189 GLU A C 1
ATOM 1493 O O . GLU A 1 189 ? -1.267 5.292 -18.959 1.00 92.38 189 GLU A O 1
ATOM 1498 N N . LYS A 1 190 ? -1.795 5.296 -16.7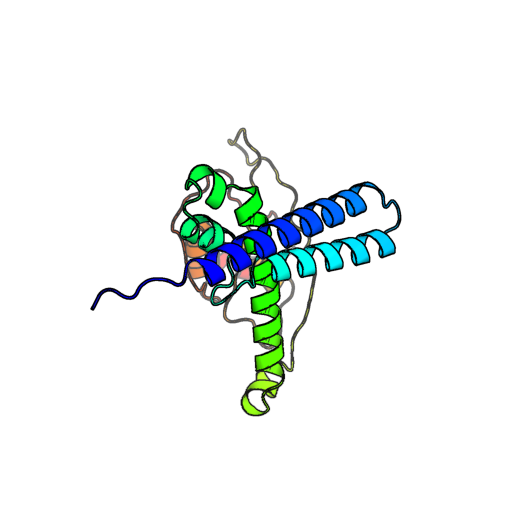81 1.00 94.19 190 LYS A N 1
ATOM 1499 C CA . LYS A 1 190 ? -0.686 6.147 -16.320 1.00 94.19 190 LYS A CA 1
ATOM 1500 C C . LYS A 1 190 ? 0.510 5.347 -15.812 1.00 94.19 190 LYS A C 1
ATOM 1502 O O . LYS A 1 190 ? 1.376 5.915 -15.157 1.00 94.19 190 LYS A O 1
ATOM 1507 N N . TRP A 1 191 ? 0.528 4.036 -16.016 1.00 95.62 191 TRP A N 1
ATOM 1508 C CA . TRP A 1 191 ? 1.635 3.188 -15.589 1.00 95.62 191 TRP A CA 1
ATOM 1509 C C . TRP A 1 191 ? 2.835 3.360 -16.528 1.00 95.62 191 TRP A C 1
ATOM 1511 O O . TRP A 1 191 ? 2.663 3.486 -17.738 1.00 95.62 191 TRP A O 1
ATOM 1521 N N . THR A 1 192 ? 4.054 3.347 -15.988 1.00 95.12 192 THR A N 1
ATOM 1522 C CA . THR A 1 192 ? 5.291 3.362 -16.785 1.00 95.12 192 THR A CA 1
ATOM 1523 C C . THR A 1 192 ? 6.447 2.697 -16.036 1.00 95.12 192 THR A C 1
ATOM 1525 O O . THR A 1 192 ? 6.421 2.580 -14.810 1.00 95.12 192 THR A O 1
ATOM 1528 N N . LEU A 1 193 ? 7.489 2.324 -16.780 1.00 93.81 193 LEU A N 1
ATOM 1529 C CA . LEU A 1 193 ? 8.822 2.002 -16.259 1.00 93.81 193 LEU A CA 1
ATOM 1530 C C . LEU A 1 193 ? 9.653 3.281 -16.067 1.00 93.81 193 LEU A C 1
ATOM 1532 O O . LEU A 1 193 ? 9.346 4.270 -16.743 1.00 93.81 193 LEU A O 1
ATOM 1536 N N . PRO A 1 194 ? 10.654 3.300 -15.169 1.00 92.50 194 PRO A N 1
ATOM 1537 C CA . PRO A 1 194 ? 11.615 4.397 -15.069 1.00 92.50 194 PRO A CA 1
ATOM 1538 C C . PRO A 1 194 ? 12.594 4.379 -16.253 1.00 92.50 194 PRO A C 1
ATOM 1540 O O . PRO A 1 194 ? 12.895 3.319 -16.795 1.00 92.50 194 PRO A O 1
ATOM 1543 N N . ASP A 1 195 ? 13.106 5.549 -16.632 1.00 89.44 195 ASP A N 1
ATOM 1544 C CA . ASP A 1 195 ? 14.260 5.640 -17.531 1.00 89.44 195 ASP A CA 1
ATOM 1545 C C . ASP A 1 195 ? 15.533 5.490 -16.696 1.00 89.44 195 ASP A C 1
ATOM 1547 O O . ASP A 1 195 ? 15.696 6.187 -15.692 1.00 89.44 195 ASP A O 1
ATOM 1551 N N . VAL A 1 196 ? 16.410 4.566 -17.082 1.00 90.12 196 VAL A N 1
ATOM 1552 C CA . VAL A 1 196 ? 17.646 4.267 -16.352 1.00 90.12 196 VAL A CA 1
ATOM 1553 C C . VAL A 1 196 ? 18.828 4.180 -17.305 1.00 90.12 196 VAL A C 1
ATOM 1555 O O . VAL A 1 196 ? 18.697 3.695 -18.425 1.00 90.12 196 VAL A O 1
ATOM 1558 N N . ASP A 1 197 ? 19.984 4.644 -16.847 1.00 90.00 197 ASP A N 1
ATOM 1559 C CA . ASP A 1 197 ? 21.254 4.658 -17.581 1.00 90.00 197 ASP A CA 1
ATOM 1560 C C . ASP A 1 197 ? 22.264 3.622 -17.058 1.00 90.00 197 ASP A C 1
ATOM 1562 O O . ASP A 1 197 ? 23.310 3.402 -17.664 1.00 90.00 197 ASP A O 1
ATOM 1566 N N . TRP A 1 198 ? 21.946 2.961 -15.945 1.00 91.19 198 TRP A N 1
ATOM 1567 C CA . TRP A 1 198 ? 22.814 1.991 -15.277 1.00 91.19 198 TRP A CA 1
ATOM 1568 C C . TRP A 1 198 ? 22.591 0.540 -15.720 1.00 91.19 198 TRP A C 1
ATOM 1570 O O . TRP A 1 198 ? 23.382 -0.335 -15.366 1.00 91.19 198 TRP A O 1
ATOM 1580 N N . MET A 1 199 ? 21.514 0.258 -16.456 1.00 91.44 199 MET A N 1
ATOM 1581 C CA . MET A 1 199 ? 21.136 -1.104 -16.831 1.00 91.44 199 MET A CA 1
ATOM 1582 C C . MET A 1 199 ? 21.957 -1.586 -18.033 1.00 91.44 199 MET A C 1
ATOM 1584 O O . MET A 1 199 ? 22.000 -0.928 -19.072 1.00 91.44 199 MET A O 1
ATOM 1588 N N . ASN A 1 200 ? 22.605 -2.746 -17.908 1.00 88.00 200 ASN A N 1
ATOM 1589 C CA . ASN A 1 200 ? 23.327 -3.365 -19.026 1.00 88.00 200 ASN A CA 1
ATOM 1590 C C . ASN A 1 200 ? 22.392 -4.198 -19.928 1.00 88.00 200 ASN A C 1
ATOM 1592 O O . ASN A 1 200 ? 21.262 -4.498 -19.549 1.00 88.00 200 ASN A O 1
ATOM 1596 N N . ALA A 1 201 ? 22.877 -4.607 -21.107 1.00 86.25 201 ALA A N 1
ATOM 1597 C CA . ALA A 1 201 ? 22.094 -5.387 -22.074 1.00 86.25 201 ALA A CA 1
ATOM 1598 C C . ALA A 1 201 ? 21.536 -6.692 -21.479 1.00 86.25 201 ALA A C 1
ATOM 1600 O O . ALA A 1 201 ? 20.365 -6.994 -21.656 1.00 86.25 201 ALA A O 1
ATOM 1601 N N . THR A 1 202 ? 22.330 -7.417 -20.687 1.00 84.12 202 THR A N 1
ATOM 1602 C CA . THR A 1 202 ? 21.889 -8.661 -20.039 1.00 84.12 202 THR A CA 1
ATOM 1603 C C . THR A 1 202 ? 20.751 -8.438 -19.044 1.00 84.12 202 THR A C 1
ATOM 1605 O O . THR A 1 202 ? 19.889 -9.300 -18.901 1.00 84.12 202 THR A O 1
ATOM 1608 N N . GLN A 1 203 ? 20.756 -7.321 -18.313 1.00 83.81 203 GLN A N 1
ATOM 1609 C CA . GLN A 1 203 ? 19.649 -6.949 -17.432 1.00 83.81 203 GLN A CA 1
ATOM 1610 C C . GLN A 1 203 ? 18.433 -6.515 -18.248 1.00 83.81 203 GLN A C 1
ATOM 1612 O O . GLN A 1 203 ? 17.331 -6.947 -17.935 1.00 83.81 203 GLN A O 1
ATOM 1617 N N . ALA A 1 204 ? 18.636 -5.731 -19.309 1.00 84.06 204 ALA A N 1
ATOM 1618 C CA . ALA A 1 204 ? 17.571 -5.297 -20.207 1.00 84.06 204 ALA A CA 1
ATOM 1619 C C . ALA A 1 204 ? 16.854 -6.483 -20.877 1.00 84.06 204 ALA A C 1
ATOM 1621 O O . ALA A 1 204 ? 15.632 -6.489 -20.926 1.00 84.06 204 ALA A O 1
ATOM 1622 N N . ASP A 1 205 ? 17.591 -7.516 -21.296 1.00 82.62 205 ASP A N 1
ATOM 1623 C CA . ASP A 1 205 ? 17.049 -8.725 -21.938 1.00 82.62 205 ASP A CA 1
ATOM 1624 C C . ASP A 1 205 ? 16.159 -9.579 -21.012 1.00 82.62 205 ASP A C 1
ATOM 1626 O O . ASP A 1 205 ? 15.487 -10.503 -21.472 1.00 82.62 205 ASP A O 1
ATOM 1630 N N . ARG A 1 206 ? 16.148 -9.309 -19.698 1.00 76.00 206 ARG A N 1
ATOM 1631 C CA . ARG A 1 206 ? 15.231 -9.964 -18.745 1.00 76.00 206 ARG A CA 1
ATOM 1632 C C . ARG A 1 206 ? 13.844 -9.313 -18.701 1.00 76.00 206 ARG A C 1
ATOM 1634 O O . ARG A 1 206 ? 12.973 -9.841 -18.006 1.00 76.00 206 ARG A O 1
ATOM 1641 N N . PHE A 1 207 ? 13.652 -8.181 -19.382 1.00 73.50 207 PHE A N 1
ATOM 1642 C CA . PHE A 1 207 ? 12.428 -7.374 -19.374 1.00 73.50 207 PHE A CA 1
ATOM 1643 C C . PHE A 1 207 ? 11.733 -7.372 -20.737 1.00 73.50 207 PHE A C 1
ATOM 1645 O O . PHE A 1 207 ? 10.478 -7.366 -20.726 1.00 73.50 207 PHE A O 1
#

Foldseek 3Di:
DDDDPDVVVLVVLVVQLVVLVVVLVVLVVLLVPDPDPVSNVVSVVVNLVSLQSSLPGDPGRAQLVNCVVNVNDNCVSVPPVSVVSSLSNVVVVVVVVVVVQCPDPVCVVVVPDDDDDDQDFDDFDDDPPGPDTAGEDPLLSVVVVCVLPPDVVGAAEDEDPDAAELVSQVLCVLLPRHDYPHYPHHDDPRYDHDDDDRDDPVNVVSD